Protein AF-A0A7S1T9R7-F1 (afdb_monomer)

pLDDT: mean 77.64, std 18.86, range [42.78, 98.56]

Secondary structure (DSSP, 8-state):
------------------------TTHHHHHHHHHHHHHHHH-TTSSS--HHHHTTS-SS------GGGGSTTTTTTTS-------S-SS-TT---HHHHHHHHHHHHHHHHHHHHHTTTTTS-S-HHHHHHHHHHHHHHHHHHHHHHH-SSSHHHHHHHHHHHHHHHHHHHHHHHHHHHHHHHHHHHHHHHHHHHHHHHHHHHHHHHHHHHHHHHHHHHHHHHHHHHHHHHHHHHHHHHHHHHHHHHHHHHHHHHHHHHHHHHHHHHHHSHHHHHHHHHHHHHHHHHHHHHHHHHT-

Foldseek 3Di:
DDDDDDDDDDDDDDPPPPPPPDPPPVVPVVVVVVVVVVVVVPPPPPPPPDPVVVVVVPPVPPVPPPVLVVDDCSVVVVPPPDPPDDDDDDDDPPDPPLVVVLVVQLVVQLVVLVVVLVVVQPDDPCSPVSSVVSNVVSVVVSLVSVLVVDPPCNVVSVVVSVVVVVVVVVVVVVVVVVVVVVVVVVVVVVVVVVVVVVVVVVVVVVVVVVVVVVVVVVVVVVVVVVVVVVVVVVVVVVVVVVVVVVVVVVVVVVVVVVVVVVVVVVCLCVDPNNVVVVVVVVVVVVVVVVVVVVVVVD

Organism: NCBI:txid63592

Radius of gyration: 62.66 Å; Cα contacts (8 Å, |Δi|>4): 44; chains: 1; bounding box: 136×53×175 Å

Sequence (298 aa):
MTDTELPHLQTSSEVDIGSHWSPTQDGRHDILRSSIVDSIHRSHVVRDISPKRVYAANKESHATLPALFKQPKALEHLRPLKPNTRGGDDGTNRQPRLLQRLEHLLQEKLRMADTLSLPYNASASNPQAGASNIRLDAYRQAFEAFIHSFTTYRPLLLRIKSQYDAALDDALESAQENIHMRAELTVVEQRRLKSVEEARVNTNAELSEARRDLEQRLLEAEERAAAAEDRIRDAEAEAREARAEEERALQEYEELSERIKQLRRDIVGNSTWGKALAEKEAAHAAKMAKKLADEEAG

Structure (mmCIF, N/CA/C/O backbone):
data_AF-A0A7S1T9R7-F1
#
_entry.id   AF-A0A7S1T9R7-F1
#
loop_
_atom_site.group_PDB
_atom_site.id
_atom_site.type_symbol
_atom_site.label_atom_id
_atom_site.label_alt_id
_atom_site.label_comp_id
_atom_site.label_asym_id
_atom_site.label_entity_id
_atom_site.label_seq_id
_atom_site.pdbx_PDB_ins_code
_atom_site.Cartn_x
_atom_site.Cartn_y
_atom_site.Cartn_z
_atom_site.occupancy
_atom_site.B_iso_or_equiv
_atom_site.auth_seq_id
_atom_site.auth_comp_id
_atom_site.auth_asym_id
_atom_site.auth_atom_id
_atom_site.pdbx_PDB_model_num
ATOM 1 N N . MET A 1 1 ? 12.810 22.706 -74.304 1.00 42.81 1 MET A N 1
ATOM 2 C CA . MET A 1 1 ? 11.766 22.733 -73.264 1.00 42.81 1 MET A CA 1
ATOM 3 C C . MET A 1 1 ? 12.102 21.577 -72.331 1.00 42.81 1 MET A C 1
ATOM 5 O O . MET A 1 1 ? 11.678 20.469 -72.599 1.00 42.81 1 MET A O 1
ATOM 9 N N . THR A 1 2 ? 13.241 21.641 -71.634 1.00 57.66 2 THR A N 1
ATOM 10 C CA . THR A 1 2 ? 13.418 22.226 -70.288 1.00 57.66 2 THR A CA 1
ATOM 11 C C . THR A 1 2 ? 12.370 21.695 -69.330 1.00 57.66 2 THR A C 1
ATOM 13 O O . THR A 1 2 ? 11.297 22.274 -69.278 1.00 57.66 2 THR A O 1
ATOM 16 N N . ASP A 1 3 ? 12.710 20.635 -68.603 1.00 48.41 3 ASP A N 1
ATOM 17 C CA . ASP A 1 3 ? 12.381 20.568 -67.187 1.00 48.41 3 ASP A CA 1
ATOM 18 C C . ASP A 1 3 ? 13.516 19.867 -66.447 1.00 48.41 3 ASP A C 1
ATOM 20 O O . ASP A 1 3 ? 13.993 18.790 -66.808 1.00 48.41 3 ASP A O 1
ATOM 24 N N . THR A 1 4 ? 14.012 20.621 -65.481 1.00 54.25 4 THR A N 1
ATOM 25 C CA . THR A 1 4 ? 15.206 20.422 -64.685 1.00 54.25 4 THR A CA 1
ATOM 26 C C . THR A 1 4 ? 14.684 20.245 -63.271 1.00 54.25 4 THR A C 1
ATOM 28 O O . THR A 1 4 ? 14.244 21.227 -62.682 1.00 54.25 4 THR A O 1
ATOM 31 N N . GLU A 1 5 ? 14.712 19.037 -62.717 1.00 53.97 5 GLU A N 1
ATOM 32 C CA . GLU A 1 5 ? 14.410 18.841 -61.297 1.00 53.97 5 GLU A CA 1
ATOM 33 C C . GLU A 1 5 ? 15.623 18.246 -60.582 1.00 53.97 5 GLU A C 1
ATOM 35 O O . GLU A 1 5 ? 16.049 17.114 -60.808 1.00 53.97 5 GLU A O 1
ATOM 40 N N . LEU A 1 6 ? 16.217 19.113 -59.764 1.00 53.78 6 LEU A N 1
ATOM 41 C CA . LEU A 1 6 ? 17.314 18.869 -58.840 1.00 53.78 6 LEU A CA 1
ATOM 42 C C . LEU A 1 6 ? 16.801 18.119 -57.599 1.00 53.78 6 LEU A C 1
ATOM 44 O O . LEU A 1 6 ? 15.749 18.484 -57.071 1.00 53.78 6 LEU A O 1
ATOM 48 N N . PRO A 1 7 ? 17.560 17.158 -57.048 1.00 62.19 7 PRO A N 1
ATOM 49 C CA . PRO A 1 7 ? 17.264 16.600 -55.738 1.00 62.19 7 PRO A CA 1
ATOM 50 C C . PRO A 1 7 ? 17.659 17.589 -54.634 1.00 62.19 7 PRO A C 1
ATOM 52 O O . PRO A 1 7 ? 18.813 18.002 -54.502 1.00 62.19 7 PRO A O 1
ATOM 55 N N . HIS A 1 8 ? 16.667 17.959 -53.829 1.00 58.94 8 HIS A N 1
ATOM 56 C CA . HIS A 1 8 ? 16.817 18.785 -52.642 1.00 58.94 8 HIS A CA 1
ATOM 57 C C . HIS A 1 8 ? 17.558 17.984 -51.559 1.00 58.94 8 HIS A C 1
ATOM 59 O O . HIS A 1 8 ? 16.990 17.113 -50.903 1.00 58.94 8 HIS A O 1
ATOM 65 N N . LEU A 1 9 ? 18.842 18.282 -51.367 1.00 51.53 9 LEU A N 1
ATOM 66 C CA . LEU A 1 9 ? 19.592 17.892 -50.176 1.00 51.53 9 LEU A CA 1
ATOM 67 C C . LEU A 1 9 ? 19.008 18.655 -48.978 1.00 51.53 9 LEU A C 1
ATOM 69 O O . LEU A 1 9 ? 19.159 19.871 -48.876 1.00 51.53 9 LEU A O 1
ATOM 73 N N . GLN A 1 10 ? 18.311 17.951 -48.087 1.00 49.72 10 GLN A N 1
ATOM 74 C CA . GLN A 1 10 ? 18.041 18.420 -46.728 1.00 49.72 10 GLN A CA 1
ATOM 75 C C . GLN A 1 10 ? 19.168 17.922 -45.824 1.00 49.72 10 GLN A C 1
ATOM 77 O O . GLN A 1 10 ? 19.160 16.797 -45.330 1.00 49.72 10 GLN A O 1
ATOM 82 N N . THR A 1 11 ? 20.174 18.773 -45.657 1.00 59.56 11 THR A N 1
ATOM 83 C CA . THR A 1 11 ? 21.145 18.703 -44.566 1.00 59.56 11 THR A CA 1
ATOM 84 C C . THR A 1 11 ? 20.642 19.506 -43.369 1.00 59.56 11 THR A C 1
ATOM 86 O O . THR A 1 11 ? 19.917 20.484 -43.548 1.00 59.56 11 THR A O 1
ATOM 89 N N . SER A 1 12 ? 21.160 19.139 -42.195 1.00 46.41 12 SER A N 1
ATOM 90 C CA . SER A 1 12 ? 21.120 19.856 -40.909 1.00 46.41 12 SER A CA 1
ATOM 91 C C . SER A 1 12 ? 19.927 19.478 -40.025 1.00 46.41 12 SER A C 1
ATOM 93 O O . SER A 1 12 ? 18.796 19.863 -40.279 1.00 46.41 12 SER A O 1
ATOM 95 N N . SER A 1 13 ? 20.094 18.549 -39.081 1.00 55.47 13 SER A N 1
ATOM 96 C CA . SER A 1 13 ? 20.807 18.703 -37.798 1.00 55.47 13 SER A CA 1
ATOM 97 C C . SER A 1 13 ? 20.085 19.655 -36.843 1.00 55.47 13 SER A C 1
ATOM 99 O O . SER A 1 13 ? 20.485 20.801 -36.660 1.00 55.47 13 SER A O 1
ATOM 101 N N . GLU A 1 14 ? 19.059 19.139 -36.180 1.00 49.62 14 GLU A N 1
ATOM 102 C CA . GLU A 1 14 ? 18.559 19.714 -34.937 1.00 49.62 14 GLU A CA 1
ATOM 103 C C . GLU A 1 14 ? 18.392 18.555 -33.954 1.00 49.62 14 GLU A C 1
ATOM 105 O O . GLU A 1 14 ? 17.354 17.907 -33.853 1.00 49.62 14 GLU A O 1
ATOM 110 N N . VAL A 1 15 ? 19.511 18.204 -33.315 1.00 53.16 15 VAL A N 1
ATOM 111 C CA . VAL A 1 15 ? 19.514 17.349 -32.129 1.00 53.16 15 VAL A CA 1
ATOM 112 C C . VAL A 1 15 ? 19.033 18.239 -30.995 1.00 53.16 15 VAL A C 1
ATOM 114 O O . VAL A 1 15 ? 19.822 18.885 -30.307 1.00 53.16 15 VAL A O 1
ATOM 117 N N . ASP A 1 16 ? 17.716 18.319 -30.860 1.00 46.12 16 ASP A N 1
ATOM 118 C CA . ASP A 1 16 ? 17.069 18.924 -29.711 1.00 46.12 16 ASP A CA 1
ATOM 119 C C . ASP A 1 16 ? 17.310 17.993 -28.514 1.00 46.12 16 ASP A C 1
ATOM 121 O O . ASP A 1 16 ? 16.625 16.986 -28.313 1.00 46.12 16 ASP A O 1
ATOM 125 N N . ILE A 1 17 ? 18.368 18.276 -27.745 1.00 48.19 17 ILE A N 1
ATOM 126 C CA . ILE A 1 17 ? 18.594 17.676 -26.427 1.00 48.19 17 ILE A CA 1
ATOM 127 C C . ILE A 1 17 ? 17.580 18.323 -25.484 1.00 48.19 17 ILE A C 1
ATOM 129 O O . ILE A 1 17 ? 17.907 19.141 -24.621 1.00 48.19 17 ILE A O 1
ATOM 133 N N . GLY A 1 18 ? 16.319 17.938 -25.670 1.00 42.78 18 GLY A N 1
ATOM 134 C CA . GLY A 1 18 ? 15.250 18.135 -24.717 1.00 42.78 18 GLY A CA 1
ATOM 135 C C . GLY A 1 18 ? 15.634 17.408 -23.440 1.00 42.78 18 GLY A C 1
ATOM 136 O O . GLY A 1 18 ? 15.356 16.223 -23.262 1.00 42.78 18 GLY A O 1
ATOM 137 N N . SER A 1 19 ? 16.315 18.133 -22.555 1.00 49.91 19 SER A N 1
ATOM 138 C CA . SER A 1 19 ? 16.547 17.766 -21.166 1.00 49.91 19 SER A CA 1
ATOM 139 C C . SER A 1 19 ? 15.193 17.682 -20.477 1.00 49.91 19 SER A C 1
ATOM 141 O O . SER A 1 19 ? 14.734 18.622 -19.828 1.00 49.91 19 SER A O 1
ATOM 143 N N . HIS A 1 20 ? 14.532 16.543 -20.661 1.00 45.94 20 HIS A N 1
ATOM 144 C CA . HIS A 1 20 ? 13.323 16.182 -19.959 1.00 45.94 20 HIS A CA 1
ATOM 145 C C . HIS A 1 20 ? 13.732 15.923 -18.509 1.00 45.94 20 HIS A C 1
ATOM 147 O O . HIS A 1 20 ? 14.081 14.812 -18.112 1.00 45.94 20 HIS A O 1
ATOM 153 N N . TRP A 1 21 ? 13.739 16.995 -17.716 1.00 47.94 21 TRP A N 1
ATOM 154 C CA . TRP A 1 21 ? 13.699 16.914 -16.267 1.00 47.94 21 TRP A CA 1
ATOM 155 C C . TRP A 1 21 ? 12.496 16.046 -15.905 1.00 47.94 21 TRP A C 1
ATOM 157 O O . TRP A 1 21 ? 11.349 16.485 -15.971 1.00 47.94 21 TRP A O 1
ATOM 167 N N . SER A 1 22 ? 12.761 14.783 -15.589 1.00 48.53 22 SER A N 1
ATOM 168 C CA . SER A 1 22 ? 11.806 13.923 -14.913 1.00 48.53 22 SER A CA 1
ATOM 169 C C . SER A 1 22 ? 11.788 14.378 -13.457 1.00 48.53 22 SER A C 1
ATOM 171 O O . SER A 1 22 ? 12.823 14.277 -12.793 1.00 48.53 22 SER A O 1
ATOM 173 N N . PRO A 1 23 ? 10.670 14.913 -12.936 1.00 52.47 23 PRO A N 1
ATOM 174 C CA . PRO A 1 23 ? 10.553 15.156 -11.513 1.00 52.47 23 PRO A CA 1
ATOM 175 C C . PRO A 1 23 ? 10.600 13.787 -10.843 1.00 52.47 23 PRO A C 1
ATOM 177 O O . PRO A 1 23 ? 9.715 12.954 -11.048 1.00 52.47 23 PRO A O 1
ATOM 180 N N . THR A 1 24 ? 11.661 13.543 -10.084 1.00 52.69 24 THR A N 1
ATOM 181 C CA . THR A 1 24 ? 11.794 12.396 -9.195 1.00 52.69 24 THR A CA 1
ATOM 182 C C . THR A 1 24 ? 10.510 12.249 -8.374 1.00 52.69 24 THR A C 1
ATOM 184 O O . THR A 1 24 ? 10.131 13.121 -7.591 1.00 52.69 24 THR A O 1
ATOM 187 N N . GLN A 1 25 ? 9.807 11.131 -8.579 1.00 52.19 25 GLN A N 1
ATOM 188 C CA . GLN A 1 25 ? 8.593 10.758 -7.845 1.00 52.19 25 GLN A CA 1
ATOM 189 C C . GLN A 1 25 ? 8.846 10.475 -6.352 1.00 52.19 25 GLN A C 1
ATOM 191 O O . GLN A 1 25 ? 7.892 10.232 -5.614 1.00 52.19 25 GLN A O 1
ATOM 196 N N . ASP A 1 26 ? 10.086 10.595 -5.874 1.00 50.41 26 ASP A N 1
ATOM 197 C CA . ASP A 1 26 ? 10.444 10.422 -4.463 1.00 50.41 26 ASP A CA 1
ATOM 198 C C . ASP A 1 26 ? 9.886 11.522 -3.543 1.00 50.41 26 ASP A C 1
ATOM 200 O O . ASP A 1 26 ? 9.743 11.314 -2.342 1.00 50.41 26 ASP A O 1
ATOM 204 N N . GLY A 1 27 ? 9.459 12.671 -4.082 1.00 48.88 27 GLY A N 1
ATOM 205 C CA . GLY A 1 27 ? 8.900 13.763 -3.272 1.00 48.88 27 GLY A CA 1
ATOM 206 C C . GLY A 1 27 ? 7.459 13.557 -2.778 1.00 48.88 27 GLY A C 1
ATOM 207 O O . GLY A 1 27 ? 6.994 14.306 -1.920 1.00 48.88 27 GLY A O 1
ATOM 208 N N . ARG A 1 28 ? 6.706 12.574 -3.297 1.00 49.62 28 ARG A N 1
ATOM 209 C CA . ARG A 1 28 ? 5.274 12.421 -2.951 1.00 49.62 28 ARG A CA 1
ATOM 210 C C . ARG A 1 28 ? 5.024 11.690 -1.631 1.00 49.62 28 ARG A C 1
ATOM 212 O O . ARG A 1 28 ? 3.983 11.912 -1.012 1.00 49.62 28 ARG A O 1
ATOM 219 N N . HIS A 1 29 ? 5.963 10.871 -1.161 1.00 53.66 29 HIS A N 1
ATOM 220 C CA . HIS A 1 29 ? 5.810 10.154 0.110 1.00 53.66 29 HIS A CA 1
ATOM 221 C C . HIS A 1 29 ? 6.168 11.008 1.336 1.00 53.66 29 HIS A C 1
ATOM 223 O O . HIS A 1 29 ? 5.578 10.815 2.403 1.00 53.66 29 HIS A O 1
ATOM 229 N N . ASP A 1 30 ? 7.040 12.006 1.174 1.00 54.50 30 ASP A N 1
ATOM 230 C CA . ASP A 1 30 ? 7.436 12.902 2.267 1.00 54.50 30 ASP A CA 1
ATOM 231 C C . ASP A 1 30 ? 6.378 13.968 2.580 1.00 54.50 30 ASP A C 1
ATOM 233 O O . ASP A 1 30 ? 6.173 14.313 3.746 1.00 54.50 30 ASP A O 1
ATOM 237 N N . ILE A 1 31 ? 5.618 14.419 1.576 1.00 56.22 31 ILE A N 1
ATOM 238 C CA . ILE A 1 31 ? 4.526 15.392 1.765 1.00 56.22 31 ILE A CA 1
ATOM 239 C C . ILE A 1 31 ? 3.368 14.782 2.577 1.00 56.22 31 ILE A C 1
ATOM 241 O O . ILE A 1 31 ? 2.734 15.464 3.382 1.00 56.22 31 ILE A O 1
ATOM 245 N N . LEU A 1 32 ? 3.109 13.478 2.429 1.00 55.25 32 LEU A N 1
ATOM 246 C CA . LEU A 1 32 ? 2.058 12.796 3.193 1.00 55.25 32 LEU A CA 1
ATOM 247 C C . LEU A 1 32 ? 2.485 12.504 4.639 1.00 55.25 32 LEU A C 1
ATOM 249 O O . LEU A 1 32 ? 1.654 12.563 5.548 1.00 55.25 32 LEU A O 1
ATOM 253 N N . ARG A 1 33 ? 3.776 12.239 4.885 1.00 55.31 33 ARG A N 1
ATOM 254 C CA . ARG A 1 33 ? 4.295 12.030 6.248 1.00 55.31 33 ARG A CA 1
ATOM 255 C C . ARG A 1 33 ? 4.360 13.329 7.050 1.00 55.31 33 ARG A C 1
ATOM 257 O O . ARG A 1 33 ? 3.982 13.314 8.221 1.00 55.31 33 ARG A O 1
ATOM 264 N N . SER A 1 34 ? 4.758 14.445 6.438 1.00 57.78 34 SER A N 1
ATOM 265 C CA . SER A 1 34 ? 4.750 15.754 7.109 1.00 57.78 34 SER A CA 1
ATOM 266 C C . SER A 1 34 ? 3.326 16.245 7.391 1.00 57.78 34 SER A C 1
ATOM 268 O O . SER A 1 34 ? 3.053 16.708 8.493 1.00 57.78 34 SER A O 1
ATOM 270 N N . SER A 1 35 ? 2.384 16.028 6.466 1.00 58.25 35 SER A N 1
ATOM 271 C CA . SER A 1 35 ? 0.973 16.405 6.635 1.00 58.25 35 SER A CA 1
ATOM 272 C C . SER A 1 35 ? 0.285 15.698 7.812 1.00 58.25 35 SER A C 1
ATOM 274 O O . SER A 1 35 ? -0.448 16.339 8.568 1.00 58.25 35 SER A O 1
ATOM 276 N N . ILE A 1 36 ? 0.540 14.401 8.021 1.00 59.22 36 ILE A N 1
ATOM 277 C CA . ILE A 1 36 ? -0.061 13.647 9.135 1.00 59.22 36 ILE A CA 1
ATOM 278 C C . ILE A 1 36 ? 0.558 14.066 10.473 1.00 59.22 36 ILE A C 1
ATOM 280 O O . ILE A 1 36 ? -0.167 14.273 11.448 1.00 59.22 36 ILE A O 1
ATOM 284 N N . VAL A 1 37 ? 1.882 14.240 10.528 1.00 60.12 37 VAL A N 1
ATOM 285 C CA . VAL A 1 37 ? 2.567 14.674 11.754 1.00 60.12 37 VAL A CA 1
ATOM 286 C C . VAL A 1 37 ? 2.152 16.101 12.127 1.00 60.12 37 VAL A C 1
ATOM 288 O O . VAL A 1 37 ? 1.836 16.347 13.292 1.00 60.12 37 VAL A O 1
ATOM 291 N N . ASP A 1 38 ? 2.026 17.012 11.161 1.00 57.25 38 ASP A N 1
ATOM 292 C CA . ASP A 1 38 ? 1.547 18.377 11.405 1.00 57.25 38 ASP A CA 1
ATOM 293 C C . ASP A 1 38 ? 0.059 18.428 11.778 1.00 57.25 38 ASP A C 1
ATOM 295 O O . ASP A 1 38 ? -0.339 19.236 12.622 1.00 57.25 38 ASP A O 1
ATOM 299 N N . SER A 1 39 ? -0.771 17.536 11.227 1.00 54.06 39 SER A N 1
ATOM 300 C CA . SER A 1 39 ? -2.184 17.418 11.607 1.00 54.06 39 SER A CA 1
ATOM 301 C C . SER A 1 39 ? -2.355 16.931 13.050 1.00 54.06 39 SER A C 1
ATOM 303 O O . SER A 1 39 ? -3.252 17.396 13.755 1.00 54.06 39 SER A O 1
ATOM 305 N N . ILE A 1 40 ? -1.480 16.040 13.526 1.00 56.75 40 ILE A N 1
ATOM 306 C CA . ILE A 1 40 ? -1.487 15.575 14.921 1.00 56.75 40 ILE A CA 1
ATOM 307 C C . ILE A 1 40 ? -1.038 16.706 15.861 1.00 56.75 40 ILE A C 1
ATOM 309 O O . ILE A 1 40 ? -1.666 16.919 16.900 1.00 56.75 40 ILE A O 1
ATOM 313 N N . HIS A 1 41 ? -0.031 17.498 15.471 1.00 56.12 41 HIS A N 1
ATOM 314 C CA . HIS A 1 41 ? 0.462 18.630 16.269 1.00 56.12 41 HIS A CA 1
ATOM 315 C C . HIS A 1 41 ? -0.485 19.842 16.293 1.00 56.12 41 HIS A C 1
ATOM 317 O O . HIS A 1 41 ? -0.468 20.598 17.267 1.00 56.12 41 HIS A O 1
ATOM 323 N N . ARG A 1 42 ? -1.325 20.031 15.263 1.00 55.31 42 ARG A N 1
ATOM 324 C CA . ARG A 1 42 ? -2.366 21.080 15.218 1.00 55.31 42 ARG A CA 1
ATOM 325 C C . ARG A 1 42 ? -3.689 20.672 15.864 1.00 55.31 42 ARG A C 1
ATOM 327 O O . ARG A 1 42 ? -4.530 21.540 16.096 1.00 55.31 42 ARG A O 1
ATOM 334 N N . SER A 1 43 ? -3.883 19.393 16.190 1.00 50.09 43 SER A N 1
ATOM 335 C CA . SER A 1 43 ? -5.050 18.967 16.961 1.00 50.09 43 SER A CA 1
ATOM 336 C C . SER A 1 43 ? -4.917 19.457 18.412 1.00 50.09 43 SER A C 1
ATOM 338 O O . SER A 1 43 ? -4.252 18.872 19.264 1.00 50.09 43 SER A O 1
ATOM 340 N N . HIS A 1 44 ? -5.565 20.584 18.702 1.00 53.38 44 HIS A N 1
ATOM 341 C CA . HIS A 1 44 ? -5.627 21.225 20.022 1.00 53.38 44 HIS A CA 1
ATOM 342 C C . HIS A 1 44 ? -6.295 20.353 21.109 1.00 53.38 44 HIS A C 1
ATOM 344 O O . HIS A 1 44 ? -6.398 20.765 22.258 1.00 53.38 44 HIS A O 1
ATOM 350 N N . VAL A 1 45 ? -6.746 19.146 20.756 1.00 55.56 45 VAL A N 1
ATOM 351 C CA . VAL A 1 45 ? -7.564 18.258 21.592 1.00 55.56 45 VAL A CA 1
ATOM 352 C C . VAL A 1 45 ? -6.718 17.437 22.575 1.00 55.56 45 VAL A C 1
ATOM 354 O O . VAL A 1 45 ? -7.199 17.082 23.645 1.00 55.56 45 VAL A O 1
ATOM 357 N N . VAL A 1 46 ? -5.441 17.168 22.274 1.00 51.19 46 VAL A N 1
ATOM 358 C CA . VAL A 1 46 ? -4.612 16.266 23.108 1.00 51.19 46 VAL A CA 1
ATOM 359 C C . VAL A 1 46 ? -3.729 17.014 24.120 1.00 51.19 46 VAL A C 1
ATOM 361 O O . VAL A 1 46 ? -3.235 16.417 25.075 1.00 51.19 46 VAL A O 1
ATOM 364 N N . ARG A 1 47 ? -3.545 18.335 23.983 1.00 51.59 47 ARG A N 1
ATOM 365 C CA . ARG A 1 47 ? -2.657 19.103 24.882 1.00 51.59 47 ARG A CA 1
ATOM 366 C C . ARG A 1 47 ? -3.274 19.510 26.224 1.00 51.59 47 ARG A C 1
ATOM 368 O O . ARG A 1 47 ? -2.517 19.871 27.123 1.00 51.59 47 ARG A O 1
ATOM 375 N N . ASP A 1 48 ? -4.589 19.388 26.405 1.00 52.56 48 ASP A N 1
ATOM 376 C CA . ASP A 1 48 ? -5.273 19.964 27.575 1.00 52.56 48 ASP A CA 1
ATOM 377 C C . ASP A 1 48 ? -5.738 18.961 28.648 1.00 52.56 48 ASP A C 1
ATOM 379 O O . ASP A 1 48 ? -6.284 19.371 29.669 1.00 52.56 48 ASP A O 1
ATOM 383 N N . ILE A 1 49 ? -5.431 17.664 28.525 1.00 53.72 49 ILE A N 1
ATOM 384 C CA . ILE A 1 49 ? -5.831 16.642 29.522 1.00 53.72 49 ILE A CA 1
ATOM 385 C C . ILE A 1 49 ? -4.673 16.300 30.479 1.00 53.72 49 ILE A C 1
ATOM 387 O O . ILE A 1 49 ? -4.530 15.181 30.963 1.00 53.72 49 ILE A O 1
ATOM 391 N N . SER A 1 50 ? -3.802 17.267 30.782 1.00 51.50 50 SER A N 1
ATOM 392 C CA . SER A 1 50 ? -2.842 17.103 31.878 1.00 51.50 50 SER A CA 1
ATOM 393 C C . SER A 1 50 ? -3.581 17.232 33.216 1.00 51.50 50 SER A C 1
ATOM 395 O O . SER A 1 50 ? -4.077 18.325 33.520 1.00 51.50 50 SER A O 1
ATOM 397 N N . PRO A 1 51 ? -3.603 16.189 34.074 1.00 54.41 51 PRO A N 1
ATOM 398 C CA . PRO A 1 51 ? -4.296 16.235 35.366 1.00 54.41 51 PRO A CA 1
ATOM 399 C C . PRO A 1 51 ? -3.820 17.391 36.255 1.00 54.41 51 PRO A C 1
ATOM 401 O O . PRO A 1 51 ? -4.559 17.878 37.102 1.00 54.41 51 PRO A O 1
ATOM 404 N N . LYS A 1 52 ? -2.593 17.887 36.040 1.00 54.84 52 LYS A N 1
ATOM 405 C CA . LYS A 1 52 ? -2.001 18.971 36.833 1.00 54.84 52 LYS A CA 1
ATOM 406 C C . LYS A 1 52 ? -2.639 20.344 36.591 1.00 54.84 52 LYS A C 1
ATOM 408 O O . LYS A 1 52 ? -2.552 21.189 37.477 1.00 54.84 52 LYS A O 1
ATOM 413 N N . ARG A 1 53 ? -3.278 20.596 35.439 1.00 55.16 53 ARG A N 1
ATOM 414 C CA . ARG A 1 53 ? -3.898 21.907 35.145 1.00 55.16 53 ARG A CA 1
ATOM 415 C C . ARG A 1 53 ? -5.307 22.050 35.724 1.00 55.16 53 ARG A C 1
ATOM 417 O O . ARG A 1 53 ? -5.655 23.143 36.163 1.00 55.16 53 ARG A O 1
ATOM 424 N N . VAL A 1 54 ? -6.059 20.951 35.830 1.00 54.81 54 VAL A N 1
ATOM 425 C CA . VAL A 1 54 ? -7.408 20.935 36.430 1.00 54.81 54 VAL A CA 1
ATOM 426 C C . VAL A 1 54 ? -7.376 21.352 37.908 1.00 54.81 54 VAL A C 1
ATOM 428 O O . VAL A 1 54 ? -8.269 22.055 38.369 1.00 54.81 54 VAL A O 1
ATOM 431 N N . TYR A 1 55 ? -6.304 21.030 38.640 1.00 52.22 55 TYR A N 1
ATOM 432 C CA . TYR A 1 55 ? -6.151 21.451 40.041 1.00 52.22 55 TYR A CA 1
ATOM 433 C C . TYR A 1 55 ? -5.525 22.844 40.225 1.00 52.22 55 TYR A C 1
ATOM 435 O O . TYR A 1 55 ? -5.589 23.396 41.320 1.00 52.22 55 TYR A O 1
ATOM 443 N N . ALA A 1 56 ? -4.925 23.435 39.185 1.00 54.72 56 ALA A N 1
ATOM 444 C CA . ALA A 1 56 ? -4.239 24.727 39.293 1.00 54.72 56 ALA A CA 1
ATOM 445 C C . ALA A 1 56 ? -5.151 25.933 39.002 1.00 54.72 56 ALA A C 1
ATOM 447 O O . ALA A 1 56 ? -4.882 27.024 39.505 1.00 54.72 56 ALA A O 1
ATOM 448 N N . ALA A 1 57 ? -6.225 25.745 38.226 1.00 51.28 57 ALA A N 1
ATOM 449 C CA . ALA A 1 57 ? -7.166 26.813 37.870 1.00 51.28 57 ALA A CA 1
ATOM 450 C C . ALA A 1 57 ? -8.198 27.137 38.973 1.00 51.28 57 ALA A C 1
ATOM 452 O O . ALA A 1 57 ? -8.885 28.145 38.881 1.00 51.28 57 ALA A O 1
ATOM 453 N N . ASN A 1 58 ? -8.268 26.341 40.046 1.00 48.34 58 ASN A N 1
ATOM 454 C CA . ASN A 1 58 ? -9.217 26.516 41.154 1.00 48.34 58 ASN A CA 1
ATOM 455 C C . ASN A 1 58 ? -8.554 27.094 42.421 1.00 48.34 58 ASN A C 1
ATOM 457 O O . ASN A 1 58 ? -8.760 26.614 43.534 1.00 48.34 58 ASN A O 1
ATOM 461 N N . LYS A 1 59 ? -7.734 28.143 42.273 1.00 52.34 59 LYS A N 1
ATOM 462 C CA . LYS A 1 59 ? -7.186 28.880 43.433 1.00 52.34 59 LYS A CA 1
ATOM 463 C C . LYS A 1 59 ? -8.213 29.783 44.131 1.00 52.34 59 LYS A C 1
ATOM 465 O O . LYS A 1 59 ? -7.950 30.236 45.240 1.00 52.34 59 LYS A O 1
ATOM 470 N N . GLU A 1 60 ? -9.378 30.010 43.526 1.00 51.75 60 GLU A N 1
ATOM 471 C CA . GLU A 1 60 ? -10.444 30.845 44.102 1.00 51.75 60 GLU A CA 1
ATOM 472 C C . GLU A 1 60 ? -11.484 30.043 44.897 1.00 51.75 60 GLU A C 1
ATOM 474 O O . GLU A 1 60 ? -12.193 30.598 45.732 1.00 51.75 60 GLU A O 1
ATOM 479 N N . SER A 1 61 ? -11.519 28.716 44.753 1.00 53.59 61 SER A N 1
ATOM 480 C CA . SER A 1 61 ? -12.336 27.844 45.594 1.00 53.59 61 SER A CA 1
ATOM 481 C C . SER A 1 61 ? -11.568 27.417 46.847 1.00 53.59 61 SER A C 1
ATOM 483 O O . SER A 1 61 ? -11.435 26.227 47.138 1.00 53.59 61 SER A O 1
ATOM 485 N N . HIS A 1 62 ? -11.080 28.379 47.635 1.00 52.44 62 HIS A N 1
ATOM 486 C CA . HIS A 1 62 ? -10.972 28.130 49.070 1.00 52.44 62 HIS A CA 1
ATOM 487 C C . HIS A 1 62 ? -12.408 27.971 49.563 1.00 52.44 62 HIS A C 1
ATOM 489 O O . HIS A 1 62 ? -13.071 28.948 49.909 1.00 52.44 62 HIS A O 1
ATOM 495 N N . ALA A 1 63 ? -12.909 26.734 49.524 1.00 55.75 63 ALA A N 1
ATOM 496 C CA . ALA A 1 63 ? -14.150 26.348 50.163 1.00 55.75 63 ALA A CA 1
ATOM 497 C C . ALA A 1 63 ? -14.011 26.733 51.635 1.00 55.75 63 ALA A C 1
ATOM 499 O O . ALA A 1 63 ? -13.386 26.035 52.436 1.00 55.75 63 ALA A O 1
ATOM 500 N N . THR A 1 64 ? -14.505 27.921 51.975 1.00 60.81 64 THR A N 1
ATOM 501 C CA . THR A 1 64 ? -14.590 28.363 53.351 1.00 60.81 64 THR A CA 1
ATOM 502 C C . THR A 1 64 ? -15.508 27.360 54.017 1.00 60.81 64 THR A C 1
ATOM 504 O O . THR A 1 64 ? -16.692 27.284 53.700 1.00 60.81 64 THR A O 1
ATOM 507 N N . LEU A 1 65 ? -14.926 26.516 54.876 1.00 59.06 65 LEU A N 1
ATOM 508 C CA . LEU A 1 65 ? -15.690 25.521 55.612 1.00 59.06 65 LEU A CA 1
ATOM 509 C C . LEU A 1 65 ? -16.912 26.230 56.221 1.00 59.06 65 LEU A C 1
ATOM 511 O O . LEU A 1 65 ? -16.728 27.312 56.805 1.00 59.06 65 LEU A O 1
ATOM 515 N N . PRO A 1 66 ? -18.131 25.679 56.049 1.00 67.06 66 PRO A N 1
ATOM 516 C CA . PRO A 1 66 ? -19.354 26.270 56.578 1.00 67.06 66 PRO A CA 1
ATOM 517 C C . PRO A 1 66 ? -19.139 26.705 58.026 1.00 67.06 66 PRO A C 1
ATOM 519 O O . PRO A 1 66 ? -18.443 26.011 58.767 1.00 67.06 66 PRO A O 1
ATOM 522 N N . ALA A 1 67 ? -19.715 27.838 58.439 1.00 64.62 67 ALA A N 1
ATOM 523 C CA . ALA A 1 67 ? -19.470 28.444 59.757 1.00 64.62 67 ALA A CA 1
ATOM 524 C C . ALA A 1 67 ? -19.624 27.461 60.939 1.00 64.62 67 ALA A C 1
ATOM 526 O O . ALA A 1 67 ? -18.965 27.624 61.965 1.00 64.62 67 ALA A O 1
ATOM 527 N N . LEU A 1 68 ? -20.408 26.394 60.749 1.00 58.91 68 LEU A N 1
ATOM 528 C CA . LEU A 1 68 ? -20.514 25.239 61.637 1.00 58.91 68 LEU A CA 1
ATOM 529 C C . LEU A 1 68 ? -19.167 24.592 61.997 1.00 58.91 68 LEU A C 1
ATOM 531 O O . LEU A 1 68 ? -18.997 24.217 63.140 1.00 58.91 68 LEU A O 1
ATOM 535 N N . PHE A 1 69 ? -18.178 24.503 61.107 1.00 60.75 69 PHE A N 1
ATOM 536 C CA . PHE A 1 69 ? -16.877 23.877 61.406 1.00 60.75 69 PHE A CA 1
ATOM 537 C C . PHE A 1 69 ? -15.848 24.832 62.023 1.00 60.75 69 PHE A C 1
ATOM 539 O O . PHE A 1 69 ? -14.777 24.395 62.438 1.00 60.75 69 PHE A O 1
ATOM 546 N N . LYS A 1 70 ? -16.155 26.133 62.087 1.00 71.19 70 LYS A N 1
ATOM 547 C CA . LYS A 1 70 ? -15.266 27.147 62.676 1.00 71.19 70 LYS A CA 1
ATOM 548 C C . LYS A 1 70 ? -15.515 27.354 64.172 1.00 71.19 70 LYS A C 1
ATOM 550 O O . LYS A 1 70 ? -14.718 28.020 64.826 1.00 71.19 70 LYS A O 1
ATOM 555 N N . GLN A 1 71 ? -16.603 26.807 64.720 1.00 79.06 71 GLN A N 1
ATOM 556 C CA . GLN A 1 71 ? -16.905 26.933 66.143 1.00 79.06 71 GLN A CA 1
ATOM 557 C C . GLN A 1 71 ? -16.103 25.912 66.970 1.00 79.06 71 GLN A C 1
ATOM 559 O O . GLN A 1 71 ? -16.163 24.709 66.687 1.00 79.06 71 GLN A O 1
ATOM 564 N N . PRO A 1 72 ? -15.383 26.347 68.022 1.00 65.19 72 PRO A N 1
ATOM 565 C CA . PRO A 1 72 ? -14.775 25.420 68.964 1.00 65.19 72 PRO A CA 1
ATOM 566 C C . PRO A 1 72 ? -15.905 24.619 69.623 1.00 65.19 72 PRO A C 1
ATOM 568 O O . PRO A 1 72 ? -16.814 25.212 70.195 1.00 65.19 72 PRO A O 1
ATOM 571 N N . LYS A 1 73 ? -15.841 23.281 69.527 1.00 67.44 73 LYS A N 1
ATOM 572 C CA . LYS A 1 73 ? -16.848 22.286 69.977 1.00 67.44 73 LYS A CA 1
ATOM 573 C C . LYS A 1 73 ? -17.977 21.922 69.004 1.00 67.44 73 LYS A C 1
ATOM 575 O O . LYS A 1 73 ? -18.801 21.080 69.345 1.00 67.44 73 LYS A O 1
ATOM 580 N N . ALA A 1 74 ? -17.993 22.415 67.766 1.00 69.44 74 ALA A N 1
ATOM 581 C CA . ALA A 1 74 ? -19.025 22.010 66.797 1.00 69.44 74 ALA A CA 1
ATOM 582 C C . ALA A 1 74 ? -19.092 20.494 66.539 1.00 69.44 74 ALA A C 1
ATOM 584 O O . ALA A 1 74 ? -20.161 19.923 66.330 1.00 69.44 74 ALA A O 1
ATOM 585 N N . LEU A 1 75 ? -17.939 19.828 66.608 1.00 65.00 75 LEU A N 1
ATOM 586 C CA . LEU A 1 75 ? -17.840 18.379 66.454 1.00 65.00 75 LEU A CA 1
ATOM 587 C C . LEU A 1 75 ? -18.325 17.606 67.690 1.00 65.00 75 LEU A C 1
ATOM 589 O O . LEU A 1 75 ? -18.539 16.404 67.587 1.00 65.00 75 LEU A O 1
ATOM 593 N N . GLU A 1 76 ? -18.515 18.249 68.848 1.00 68.94 76 GLU A N 1
ATOM 594 C CA . GLU A 1 76 ? -19.058 17.588 70.044 1.00 68.94 76 GLU A CA 1
ATOM 595 C C . GLU A 1 76 ? -20.562 17.336 69.915 1.00 68.94 76 GLU A C 1
ATOM 597 O O . GLU A 1 76 ? -21.042 16.306 70.378 1.00 68.94 76 GLU A O 1
ATOM 602 N N . HIS A 1 77 ? -21.287 18.206 69.208 1.00 63.41 77 HIS A N 1
ATOM 603 C CA . HIS A 1 77 ? -22.722 18.042 68.947 1.00 63.41 77 HIS A CA 1
ATOM 604 C C . HIS A 1 77 ? -23.036 17.007 67.860 1.00 63.41 77 HIS A C 1
ATOM 606 O O . HIS A 1 77 ? -24.159 16.517 67.783 1.00 63.41 77 HIS A O 1
ATOM 612 N N . LEU A 1 78 ? -22.044 16.656 67.037 1.00 58.97 78 LEU A N 1
ATOM 613 C CA . LEU A 1 78 ? -22.151 15.603 66.025 1.00 58.97 78 LEU A CA 1
ATOM 614 C C . LEU A 1 78 ? -21.656 14.242 66.530 1.00 58.97 78 LEU A C 1
ATOM 616 O O . LEU A 1 78 ? -21.776 13.246 65.815 1.00 58.97 78 LEU A O 1
ATOM 620 N N . ARG A 1 79 ? -21.108 14.164 67.751 1.00 61.56 79 ARG A N 1
ATOM 621 C CA . ARG A 1 79 ? -20.810 12.870 68.369 1.00 61.56 79 ARG A CA 1
ATOM 622 C C . ARG A 1 79 ? -22.136 12.216 68.755 1.00 61.56 79 ARG A C 1
ATOM 624 O O . ARG A 1 79 ? -22.899 12.830 69.501 1.00 61.56 79 ARG A O 1
ATOM 631 N N . PRO A 1 80 ? -22.414 10.982 68.295 1.00 56.19 80 PRO A N 1
ATOM 632 C CA . PRO A 1 80 ? -23.567 10.230 68.762 1.00 56.19 80 PRO A CA 1
ATOM 633 C C . PRO A 1 80 ? -23.532 10.214 70.289 1.00 56.19 80 PRO A C 1
ATOM 635 O O . PRO A 1 80 ? -22.514 9.821 70.868 1.00 56.19 80 PRO A O 1
ATOM 638 N N . LEU A 1 81 ? -24.602 10.693 70.932 1.00 55.16 81 LEU A N 1
ATOM 639 C CA . LEU A 1 81 ? -24.762 10.582 72.377 1.00 55.16 81 LEU A CA 1
ATOM 640 C C . LEU A 1 81 ? -24.527 9.117 72.736 1.00 55.16 81 LEU A C 1
ATOM 642 O O . LEU A 1 81 ? -25.317 8.250 72.361 1.00 55.16 81 LEU A O 1
ATOM 646 N N . LYS A 1 82 ? -23.405 8.836 73.410 1.00 55.44 82 LYS A N 1
ATOM 647 C CA . LYS A 1 82 ? -23.150 7.505 73.951 1.00 55.44 82 LYS A CA 1
ATOM 648 C C . LYS A 1 82 ? -24.356 7.184 74.834 1.00 55.44 82 LYS A C 1
ATOM 650 O O . LYS A 1 82 ? -24.634 7.982 75.736 1.00 55.44 82 LYS A O 1
ATOM 655 N N . PRO A 1 83 ? -25.102 6.096 74.569 1.00 51.28 83 PRO A N 1
ATOM 656 C CA . PRO A 1 83 ? -26.200 5.718 75.43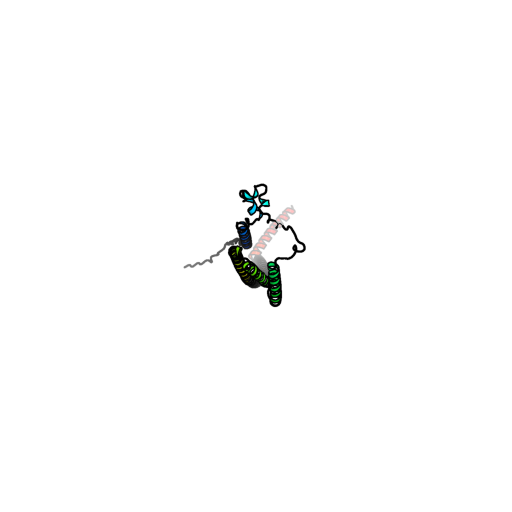5 1.00 51.28 83 PRO A CA 1
ATOM 657 C C . PRO A 1 83 ? -25.618 5.582 76.838 1.00 51.28 83 PRO A C 1
ATOM 659 O O . PRO A 1 83 ? -24.615 4.901 77.045 1.00 51.28 83 PRO A O 1
ATOM 662 N N . ASN A 1 84 ? -26.191 6.333 77.770 1.00 46.94 84 ASN A N 1
ATOM 663 C CA . ASN A 1 84 ? -25.757 6.385 79.152 1.00 46.94 84 ASN A CA 1
ATOM 664 C C . ASN A 1 84 ? -26.095 5.031 79.798 1.00 46.94 84 ASN A C 1
ATOM 666 O O . ASN A 1 84 ? -27.161 4.860 80.382 1.00 46.94 84 ASN A O 1
ATOM 670 N N . THR A 1 85 ? -25.238 4.026 79.609 1.00 50.19 85 THR A N 1
ATOM 671 C CA . THR A 1 85 ? -25.406 2.690 80.182 1.00 50.19 85 THR A CA 1
ATOM 672 C C . THR A 1 85 ? -24.967 2.727 81.633 1.00 50.19 85 THR A C 1
ATOM 674 O O . THR A 1 85 ? -23.816 2.447 81.970 1.00 50.19 85 THR A O 1
ATOM 677 N N . ARG A 1 86 ? -25.899 3.094 82.5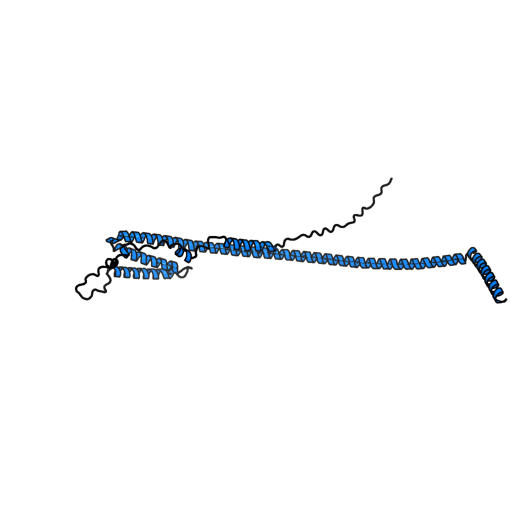09 1.00 48.03 86 ARG A N 1
ATOM 678 C CA . ARG A 1 86 ? -25.763 2.865 83.941 1.00 48.03 86 ARG A CA 1
ATOM 679 C C . ARG A 1 86 ? -26.474 1.552 84.277 1.00 48.03 86 ARG A C 1
ATOM 681 O O . ARG A 1 86 ? -27.669 1.551 84.540 1.00 48.03 86 ARG A O 1
ATOM 688 N N . GLY A 1 87 ? -25.704 0.463 84.254 1.00 46.94 87 GLY A N 1
ATOM 689 C CA . GLY A 1 87 ? -26.052 -0.823 84.869 1.00 46.94 87 GLY A CA 1
ATOM 690 C C . GLY A 1 87 ? -26.235 -1.997 83.902 1.00 46.94 87 GLY A C 1
ATOM 691 O O . GLY A 1 87 ? -27.124 -1.963 83.058 1.00 46.94 87 GLY A O 1
ATOM 692 N N . GLY A 1 88 ? -25.446 -3.057 84.109 1.00 45.94 88 GLY A N 1
ATOM 693 C CA . GLY A 1 88 ? -25.796 -4.430 83.723 1.00 45.94 88 GLY A CA 1
ATOM 694 C C . GLY A 1 88 ? -24.874 -5.092 82.697 1.00 45.94 88 GLY A C 1
ATOM 695 O O . GLY A 1 88 ? -24.800 -4.646 81.558 1.00 45.94 88 GLY A O 1
ATOM 696 N N . ASP A 1 89 ? -24.214 -6.162 83.139 1.00 55.47 89 ASP A N 1
ATOM 697 C CA . ASP A 1 89 ? -23.412 -7.146 82.399 1.00 55.47 89 ASP A CA 1
ATOM 698 C C . ASP A 1 89 ? -23.993 -7.612 81.043 1.00 55.47 89 ASP A C 1
ATOM 700 O O . ASP A 1 89 ? -25.206 -7.665 80.844 1.00 55.47 89 ASP A O 1
ATOM 704 N N . ASP A 1 90 ? -23.092 -8.034 80.144 1.00 51.59 90 ASP A N 1
ATOM 705 C CA . ASP A 1 90 ? -23.317 -8.911 78.973 1.00 51.59 90 ASP A CA 1
ATOM 706 C C . ASP A 1 90 ? -24.056 -8.379 77.722 1.00 51.59 90 ASP A C 1
ATOM 708 O O . ASP A 1 90 ? -24.592 -9.146 76.916 1.00 51.59 90 ASP A O 1
ATOM 712 N N . GLY A 1 91 ? -24.043 -7.066 77.472 1.00 49.88 91 GLY A N 1
ATOM 713 C CA . GLY A 1 91 ? -24.743 -6.470 76.317 1.00 49.88 91 GLY A CA 1
ATOM 714 C C . GLY A 1 91 ? -23.900 -6.017 75.112 1.00 49.88 91 GLY A C 1
ATOM 715 O O . GLY A 1 91 ? -24.464 -5.752 74.050 1.00 49.88 91 GLY A O 1
ATOM 716 N N . THR A 1 92 ? -22.577 -5.877 75.230 1.00 47.12 92 THR A N 1
ATOM 717 C CA . THR A 1 92 ? -21.803 -4.973 74.346 1.00 47.12 92 THR A CA 1
ATOM 718 C C . THR A 1 92 ? -21.400 -5.516 72.972 1.00 47.12 92 THR A C 1
ATOM 720 O O . THR A 1 92 ? -20.888 -4.741 72.172 1.00 47.12 92 THR A O 1
ATOM 723 N N . ASN A 1 93 ? -21.689 -6.778 72.638 1.00 55.09 93 ASN A N 1
ATOM 724 C CA . ASN A 1 93 ? -21.346 -7.358 71.326 1.00 55.09 93 ASN A CA 1
ATOM 725 C C . ASN A 1 93 ? -22.531 -7.963 70.560 1.00 55.09 9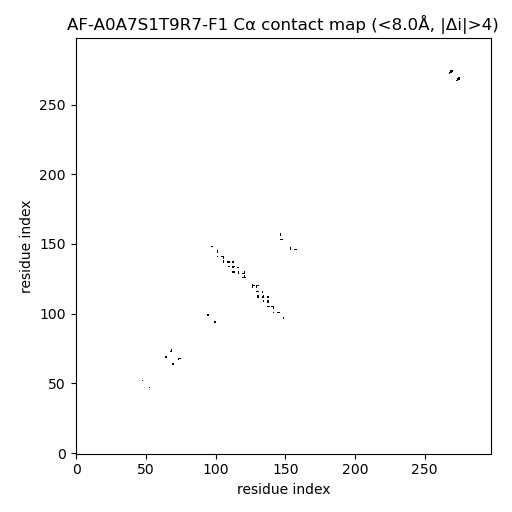3 ASN A C 1
ATOM 727 O O . ASN A 1 93 ? -22.336 -8.580 69.512 1.00 55.09 93 ASN A O 1
ATOM 731 N N . ARG A 1 94 ? -23.775 -7.810 71.037 1.00 62.31 94 ARG A N 1
ATOM 732 C CA . ARG A 1 94 ? -24.930 -8.299 70.273 1.00 62.31 94 ARG A CA 1
ATOM 733 C C . ARG A 1 94 ? -25.266 -7.319 69.162 1.00 62.31 94 ARG A C 1
ATOM 735 O O . ARG A 1 94 ? -25.979 -6.338 69.361 1.00 62.31 94 ARG A O 1
ATOM 742 N N . GLN A 1 95 ? -24.748 -7.628 67.979 1.00 70.75 95 GLN A N 1
ATOM 743 C CA . GLN A 1 95 ? -25.158 -7.009 66.733 1.00 70.75 95 GLN A CA 1
ATOM 744 C C . GLN A 1 95 ? -26.696 -6.953 66.662 1.00 70.75 95 GLN A C 1
ATOM 746 O O . GLN A 1 95 ? -27.366 -7.939 66.993 1.00 70.75 95 GLN A O 1
ATOM 751 N N . PRO A 1 96 ? -27.291 -5.809 66.283 1.00 83.12 96 PRO A N 1
ATOM 752 C CA . PRO A 1 96 ? -28.739 -5.684 66.228 1.00 83.12 96 PRO A CA 1
ATOM 753 C C . PRO A 1 96 ? -29.320 -6.747 65.289 1.00 83.12 96 PRO A C 1
ATOM 755 O O . PRO A 1 96 ? -28.808 -6.960 64.190 1.00 83.12 96 PRO A O 1
ATOM 758 N N . ARG A 1 97 ? -30.415 -7.398 65.715 1.00 85.50 97 ARG A N 1
ATOM 759 C CA . ARG A 1 97 ? -31.034 -8.542 65.008 1.00 85.50 97 ARG A CA 1
ATOM 760 C C . ARG A 1 97 ? -31.303 -8.275 63.524 1.00 85.50 97 ARG A C 1
ATOM 762 O O . ARG A 1 97 ? -31.245 -9.194 62.715 1.00 85.50 97 ARG A O 1
ATOM 769 N N . LEU A 1 98 ? -31.593 -7.023 63.171 1.00 86.19 98 LEU A N 1
ATOM 770 C CA . LEU A 1 98 ? -31.768 -6.594 61.787 1.00 86.19 98 LEU A CA 1
ATOM 771 C C . LEU A 1 98 ? -30.484 -6.761 60.962 1.00 86.19 98 LEU A C 1
ATOM 773 O O . LEU A 1 98 ? -30.539 -7.344 59.885 1.00 86.19 98 LEU A O 1
ATOM 777 N N . LEU A 1 99 ? -29.342 -6.282 61.464 1.00 86.44 99 LEU A N 1
ATOM 778 C CA . LEU A 1 99 ? -28.064 -6.404 60.757 1.00 86.44 99 LEU A CA 1
ATOM 779 C C . LEU A 1 99 ? -27.659 -7.870 60.617 1.00 86.44 99 LEU A C 1
ATOM 781 O O . LEU A 1 99 ? -27.290 -8.282 59.527 1.00 86.44 99 LEU A O 1
ATOM 785 N N . GLN A 1 100 ? -27.850 -8.674 61.666 1.00 89.56 100 GLN A N 1
ATOM 786 C CA . GLN A 1 100 ? -27.581 -10.113 61.606 1.00 89.56 100 GLN A CA 1
ATOM 787 C C . GLN A 1 100 ? -28.426 -10.810 60.523 1.00 89.56 100 GLN A C 1
ATOM 789 O O . GLN A 1 100 ? -27.934 -11.664 59.788 1.00 89.56 100 GLN A O 1
ATOM 794 N N . ARG A 1 101 ? -29.701 -10.420 60.381 1.00 90.06 101 ARG A N 1
ATOM 795 C CA . ARG A 1 101 ? -30.585 -10.945 59.331 1.00 90.06 101 ARG A CA 1
ATOM 796 C C . ARG A 1 101 ? -30.149 -10.506 57.932 1.00 90.06 101 ARG A C 1
ATOM 798 O O . ARG A 1 101 ? -30.240 -11.300 57.001 1.00 90.06 101 ARG A O 1
ATOM 805 N N . LEU A 1 102 ? -29.700 -9.262 57.777 1.00 89.50 102 LEU A N 1
ATOM 806 C CA . LEU A 1 102 ? -29.239 -8.728 56.493 1.00 89.50 102 LEU A CA 1
ATOM 807 C C . LEU A 1 102 ? -27.904 -9.331 56.060 1.00 89.50 102 LEU A C 1
ATOM 809 O O . LEU A 1 102 ? -27.739 -9.631 54.884 1.00 89.50 102 LEU A O 1
ATOM 813 N N . GLU A 1 103 ? -26.980 -9.556 56.990 1.00 91.31 103 GLU A N 1
ATOM 814 C CA . GLU A 1 103 ? -25.725 -10.257 56.712 1.00 91.31 103 GLU A CA 1
ATOM 815 C C . GLU A 1 103 ? -25.975 -11.698 56.289 1.00 91.31 103 GLU A C 1
ATOM 817 O O . GLU A 1 103 ? -25.397 -12.150 55.304 1.00 91.31 103 GLU A O 1
ATOM 822 N N . HIS A 1 104 ? -26.885 -12.394 56.976 1.00 92.62 104 HIS A N 1
ATOM 823 C CA . HIS A 1 104 ? -27.275 -13.743 56.586 1.00 92.62 104 HIS A CA 1
ATOM 824 C C . HIS A 1 104 ? -27.890 -13.771 55.179 1.00 92.62 104 HIS A C 1
ATOM 826 O O . HIS A 1 104 ? -27.475 -14.573 54.344 1.00 92.62 104 HIS A O 1
ATOM 832 N N . LEU A 1 105 ? -28.815 -12.847 54.892 1.00 92.12 105 LEU A N 1
ATOM 833 C CA . LEU A 1 105 ? -29.411 -12.694 53.564 1.00 92.12 105 LEU A CA 1
ATOM 834 C C . LEU A 1 105 ? -28.338 -12.420 52.502 1.00 92.12 105 LEU A C 1
ATOM 836 O O . LEU A 1 105 ? -28.335 -13.051 51.452 1.00 92.12 105 LEU A O 1
ATOM 840 N N . LEU A 1 106 ? -27.412 -11.496 52.763 1.00 92.31 106 LEU A N 1
ATOM 841 C CA . LEU A 1 106 ? -26.351 -11.155 51.822 1.00 92.31 106 LEU A CA 1
ATOM 842 C C . LEU A 1 106 ? -25.432 -12.353 51.555 1.00 92.31 106 LEU A C 1
ATOM 844 O O . LEU A 1 106 ? -25.117 -12.626 50.403 1.00 92.31 106 LEU A O 1
ATOM 848 N N . GLN A 1 107 ? -25.028 -13.086 52.593 1.00 93.19 107 GLN A N 1
ATOM 849 C CA . GLN A 1 107 ? -24.202 -14.288 52.453 1.00 93.19 107 GLN A CA 1
ATOM 850 C C . GLN A 1 107 ? -24.909 -15.369 51.633 1.00 93.19 107 GLN A C 1
ATOM 852 O O . GLN A 1 107 ? -24.295 -15.977 50.758 1.00 93.19 107 GLN A O 1
ATOM 857 N N . GLU A 1 108 ? -26.203 -15.586 51.874 1.00 92.69 108 GLU A N 1
ATOM 858 C CA . GLU A 1 108 ? -27.010 -16.523 51.096 1.00 92.69 108 GLU A CA 1
ATOM 859 C C . GLU A 1 108 ? -27.061 -16.113 49.617 1.00 92.69 108 GLU A C 1
ATOM 861 O O . GLU A 1 108 ? -26.794 -16.930 48.732 1.00 92.69 108 GLU A O 1
ATOM 866 N N . LYS A 1 109 ? -27.324 -14.830 49.347 1.00 91.19 109 LYS A N 1
ATOM 867 C CA . LYS A 1 109 ? -27.406 -14.285 47.987 1.00 91.19 109 LYS A CA 1
ATOM 868 C C . LYS A 1 109 ? -26.064 -14.292 47.265 1.00 91.19 109 LYS A C 1
ATOM 870 O O . LYS A 1 109 ? -26.027 -14.635 46.088 1.00 91.19 109 LYS A O 1
ATOM 875 N N . LEU A 1 110 ? -24.964 -13.989 47.951 1.00 90.69 110 LEU A N 1
ATOM 876 C CA . LEU A 1 110 ? -23.616 -14.089 47.389 1.00 90.69 110 LEU A CA 1
ATOM 877 C C . LEU A 1 110 ? -23.240 -15.541 47.089 1.00 90.69 110 LEU A C 1
ATOM 879 O O . LEU A 1 110 ? -22.687 -15.812 46.030 1.00 90.69 110 LEU A O 1
ATOM 883 N N . ARG A 1 111 ? -23.613 -16.493 47.954 1.00 90.25 111 ARG A N 1
ATOM 884 C CA . ARG A 1 111 ? -23.396 -17.918 47.678 1.00 90.25 111 ARG A CA 1
ATOM 885 C C . ARG A 1 111 ? -24.175 -18.368 46.443 1.00 90.25 111 ARG A C 1
ATOM 887 O O . ARG A 1 111 ? -23.630 -19.087 45.612 1.00 90.25 111 ARG A O 1
ATOM 894 N N . MET A 1 112 ? -25.429 -17.930 46.300 1.00 87.69 112 MET A N 1
ATOM 895 C CA . MET A 1 112 ? -26.222 -18.181 45.092 1.00 87.69 112 MET A CA 1
ATOM 896 C C . MET A 1 112 ? -25.578 -17.538 43.856 1.00 87.69 112 MET A C 1
ATOM 898 O O . MET A 1 112 ? -25.445 -18.195 42.824 1.00 87.69 112 MET A O 1
ATOM 902 N N . ALA A 1 113 ? -25.115 -16.292 43.968 1.00 86.31 113 ALA A N 1
ATOM 903 C CA . ALA A 1 113 ? -24.419 -15.592 42.894 1.00 86.31 113 ALA A CA 1
ATOM 904 C C . ALA A 1 113 ? -23.155 -16.338 42.445 1.00 86.31 113 ALA A C 1
ATOM 906 O O . ALA A 1 113 ? -22.946 -16.530 41.250 1.00 86.31 113 ALA A O 1
ATOM 907 N N . ASP A 1 114 ? -22.362 -16.837 43.393 1.00 85.56 114 ASP A N 1
ATOM 908 C CA . ASP A 1 114 ? -21.161 -17.616 43.104 1.00 85.56 114 ASP A CA 1
ATOM 909 C C . ASP A 1 114 ? -21.515 -18.935 42.399 1.00 85.56 114 ASP A C 1
ATOM 911 O O . ASP A 1 114 ? -20.898 -19.263 41.383 1.00 85.56 114 ASP A O 1
ATOM 915 N N . THR A 1 115 ? -22.570 -19.636 42.840 1.00 86.00 115 THR A N 1
ATOM 916 C CA . THR A 1 115 ? -23.053 -20.854 42.159 1.00 86.00 115 THR A CA 1
ATOM 917 C C . THR A 1 115 ? -23.545 -20.600 40.734 1.00 86.00 115 THR A C 1
ATOM 919 O O . THR A 1 115 ? -23.318 -21.431 39.858 1.00 86.00 115 THR A O 1
ATOM 922 N N . LEU A 1 116 ? -24.169 -19.446 40.480 1.00 82.62 116 LEU A N 1
ATOM 923 C CA . LEU A 1 116 ? -24.660 -19.047 39.157 1.00 82.62 116 LEU A CA 1
ATOM 924 C C . LEU A 1 116 ? -23.558 -18.480 38.252 1.00 82.62 116 LEU A C 1
ATOM 926 O O . LEU A 1 116 ? -23.713 -18.488 37.034 1.00 82.62 116 LEU A O 1
ATOM 930 N N . SER A 1 117 ? -22.448 -18.004 38.821 1.00 76.75 117 SER A N 1
ATOM 931 C CA . SER A 1 117 ? -21.307 -17.470 38.063 1.00 76.75 117 SER A CA 1
ATOM 932 C C . SER A 1 117 ? -20.420 -18.564 37.449 1.00 76.75 117 SER A C 1
ATOM 934 O 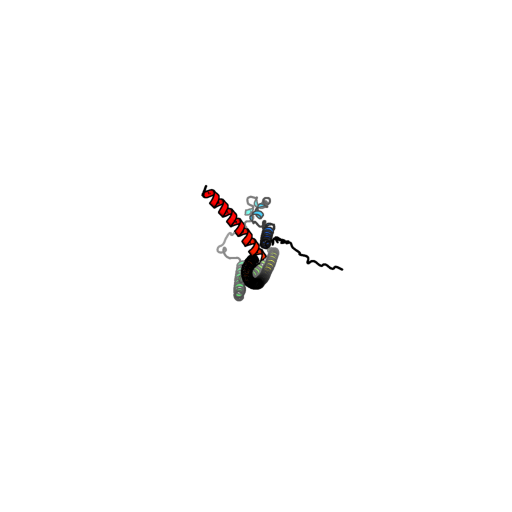O . SER A 1 117 ? -19.814 -18.359 36.399 1.00 76.75 117 SER A O 1
ATOM 936 N N . LEU A 1 118 ? -20.376 -19.749 38.069 1.00 71.12 118 LEU A N 1
ATOM 937 C CA . LEU A 1 118 ? -19.518 -20.874 37.673 1.00 71.12 118 LEU A CA 1
ATOM 938 C C . LEU A 1 118 ? -19.784 -21.440 36.257 1.00 71.12 118 LEU A C 1
ATOM 940 O O . LEU A 1 118 ? -18.807 -21.694 35.552 1.00 71.12 118 LEU A O 1
ATOM 944 N N . PRO A 1 119 ? -21.035 -21.622 35.783 1.00 63.62 119 PRO A N 1
ATOM 945 C CA . PRO A 1 119 ? -21.300 -22.210 34.467 1.00 63.62 119 PRO A CA 1
ATOM 946 C C . PRO A 1 119 ? -21.033 -21.258 33.289 1.00 63.62 119 PRO A C 1
ATOM 948 O O . PRO A 1 119 ? -20.774 -21.718 32.181 1.00 63.62 119 PRO A O 1
ATOM 951 N N . TYR A 1 120 ? -21.084 -19.939 33.504 1.00 55.56 120 TYR A N 1
ATOM 952 C CA . TYR A 1 120 ? -20.962 -18.932 32.437 1.00 55.56 120 TYR A CA 1
ATOM 953 C C . TYR A 1 120 ? -19.515 -18.476 32.175 1.00 55.56 120 TYR A C 1
ATOM 955 O O . TYR A 1 120 ? -19.243 -17.807 31.178 1.00 55.56 120 TYR A O 1
ATOM 963 N N . ASN A 1 121 ? -18.568 -18.870 33.033 1.00 52.78 121 ASN A N 1
ATOM 964 C CA . ASN A 1 121 ? -17.184 -18.387 33.003 1.00 52.78 121 ASN A CA 1
ATOM 965 C C . ASN A 1 121 ? -16.250 -19.113 32.025 1.00 52.78 121 ASN A C 1
ATOM 967 O O . ASN A 1 121 ? -15.121 -18.672 31.828 1.00 52.78 121 ASN A O 1
ATOM 971 N N . ALA A 1 122 ? -16.686 -20.220 31.418 1.00 55.06 122 ALA A N 1
ATOM 972 C CA . ALA A 1 122 ? -15.821 -21.048 30.575 1.00 55.06 122 ALA A CA 1
ATOM 973 C C . ALA A 1 122 ? -15.731 -20.585 29.107 1.00 55.06 122 ALA A C 1
ATOM 975 O O . ALA A 1 122 ? -14.831 -21.023 28.397 1.00 55.06 122 ALA A O 1
ATOM 976 N N . SER A 1 123 ? -16.645 -19.724 28.635 1.00 52.12 123 SER A N 1
ATOM 977 C CA . SER A 1 123 ? -16.800 -19.443 27.195 1.00 52.12 123 SER A CA 1
ATOM 978 C C . SER A 1 123 ? -16.812 -17.959 26.804 1.00 52.12 123 SER A C 1
ATOM 980 O O . SER A 1 123 ? -16.836 -17.660 25.611 1.00 52.12 123 SER A O 1
ATOM 982 N N . ALA A 1 124 ? -16.813 -17.020 27.754 1.00 51.47 124 ALA A N 1
ATOM 983 C CA . ALA A 1 124 ? -16.881 -15.591 27.449 1.00 51.47 124 ALA A CA 1
ATOM 984 C C . ALA A 1 124 ? -15.500 -14.934 27.567 1.00 51.47 124 ALA A C 1
ATOM 986 O O . ALA A 1 124 ? -14.779 -15.159 28.533 1.00 51.47 124 ALA A O 1
ATOM 987 N N . SER A 1 125 ? -15.156 -14.061 26.619 1.00 55.41 125 SER A N 1
ATOM 988 C CA . SER A 1 125 ? -13.903 -13.288 26.586 1.00 55.41 125 SER A CA 1
ATOM 989 C C . SER A 1 125 ? -13.759 -12.270 27.728 1.00 55.41 125 SER A C 1
ATOM 991 O O . SER A 1 125 ? -12.713 -11.634 27.854 1.00 55.41 125 SER A O 1
ATOM 993 N N . ASN A 1 126 ? -14.786 -12.113 28.572 1.00 56.03 126 ASN A N 1
ATOM 994 C CA . ASN A 1 126 ? -14.735 -11.275 29.765 1.00 56.03 126 ASN A CA 1
ATOM 995 C C . ASN A 1 126 ? -15.494 -11.919 30.948 1.00 56.03 126 ASN A C 1
ATOM 997 O O . ASN A 1 126 ? -16.581 -11.469 31.320 1.00 56.03 126 ASN A O 1
ATOM 1001 N N . PRO A 1 127 ? -14.934 -12.992 31.538 1.00 57.06 127 PRO A N 1
ATOM 1002 C CA . PRO A 1 127 ? -15.564 -13.768 32.615 1.00 57.06 127 PRO A CA 1
ATOM 1003 C C . PRO A 1 127 ? -15.910 -12.913 33.851 1.00 57.06 127 PRO A C 1
ATOM 1005 O O . PRO A 1 127 ? -16.861 -13.159 34.595 1.00 57.06 127 PRO A O 1
ATOM 1008 N N . GLN A 1 128 ? -15.159 -11.832 34.051 1.00 58.66 128 GLN A N 1
ATOM 1009 C CA . GLN A 1 128 ? -15.245 -11.009 35.247 1.00 58.66 128 GLN A CA 1
ATOM 1010 C C . GLN A 1 128 ? -16.489 -10.107 35.287 1.00 58.66 128 GLN A C 1
ATOM 1012 O O . GLN A 1 128 ? -16.993 -9.842 36.376 1.00 58.66 128 GLN A O 1
ATOM 1017 N N . ALA A 1 129 ? -17.015 -9.691 34.127 1.00 61.34 129 ALA A N 1
ATOM 1018 C CA . ALA A 1 129 ? -18.158 -8.778 34.040 1.00 61.34 129 ALA A CA 1
ATOM 1019 C C . ALA A 1 129 ? -19.498 -9.463 34.377 1.00 61.34 129 ALA A C 1
ATOM 1021 O O . ALA A 1 129 ? -20.349 -8.890 35.056 1.00 61.34 129 ALA A O 1
ATOM 1022 N N . GLY A 1 130 ? -19.682 -10.718 33.953 1.00 65.19 130 GLY A N 1
ATOM 1023 C CA . GLY A 1 130 ? -20.892 -11.485 34.270 1.00 65.19 130 GLY A CA 1
ATOM 1024 C C . GLY A 1 130 ? -20.990 -11.813 35.761 1.00 65.19 130 GLY A C 1
ATOM 1025 O O . GLY A 1 130 ? -22.024 -11.589 36.388 1.00 65.19 130 GLY A O 1
ATOM 1026 N N . ALA A 1 131 ? -19.885 -12.266 36.359 1.00 68.06 131 ALA A N 1
ATOM 1027 C CA . ALA A 1 131 ? -19.824 -12.585 37.783 1.00 68.06 131 ALA A CA 1
ATOM 1028 C C . ALA A 1 131 ? -19.976 -11.343 38.683 1.00 68.06 131 ALA A C 1
ATOM 1030 O O . ALA A 1 131 ? -20.615 -11.419 39.736 1.00 68.06 131 ALA A O 1
ATOM 1031 N N . SER A 1 132 ? -19.438 -10.185 38.275 1.00 74.31 132 SER A N 1
ATOM 1032 C CA . SER A 1 132 ? -19.619 -8.935 39.023 1.00 74.31 132 SER A CA 1
ATOM 1033 C C . SER A 1 132 ? -21.072 -8.465 39.023 1.00 74.31 132 SER A C 1
ATOM 1035 O O . SER A 1 132 ? -21.550 -8.015 40.061 1.00 74.31 132 SER A O 1
ATOM 1037 N N . ASN A 1 133 ? -21.802 -8.634 37.917 1.00 81.19 133 ASN A N 1
ATOM 1038 C CA . ASN A 1 133 ? -23.195 -8.187 37.809 1.00 81.19 133 ASN A CA 1
ATOM 1039 C C . ASN A 1 133 ? -24.142 -8.995 38.709 1.00 81.19 133 ASN A C 1
ATOM 1041 O O . ASN A 1 133 ? -24.988 -8.419 39.390 1.00 81.19 133 ASN A O 1
ATOM 1045 N N . ILE A 1 134 ? -23.958 -10.317 38.793 1.00 84.75 134 ILE A N 1
ATOM 1046 C CA . ILE A 1 134 ? -24.781 -11.177 39.663 1.00 84.75 134 ILE A CA 1
ATOM 1047 C C . ILE A 1 134 ? -24.501 -10.873 41.146 1.00 84.75 134 ILE A C 1
ATOM 1049 O O . ILE A 1 134 ? -25.414 -10.842 41.973 1.00 84.75 134 ILE A O 1
ATOM 1053 N N . ARG A 1 135 ? -23.240 -10.585 41.498 1.00 88.31 135 ARG A N 1
ATOM 1054 C CA . ARG A 1 135 ? -22.877 -10.144 42.854 1.00 88.31 135 ARG A CA 1
ATOM 1055 C C . ARG A 1 135 ? -23.464 -8.772 43.188 1.00 88.31 135 ARG A C 1
ATOM 1057 O O . ARG A 1 135 ? -23.965 -8.597 44.295 1.00 88.31 135 ARG A O 1
ATOM 1064 N N . LEU A 1 136 ? -23.445 -7.819 42.254 1.00 87.81 136 LEU A N 1
ATOM 1065 C CA . LEU A 1 136 ? -24.078 -6.507 42.434 1.00 87.81 136 LEU A CA 1
ATOM 1066 C C . LEU A 1 136 ? -25.581 -6.635 42.707 1.00 87.81 136 LEU A C 1
ATOM 1068 O O . LEU A 1 136 ? -26.091 -5.952 43.594 1.00 87.81 136 LEU A O 1
ATOM 1072 N N . ASP A 1 137 ? -26.273 -7.561 42.039 1.00 89.06 137 ASP A N 1
ATOM 1073 C CA . ASP A 1 137 ? -27.694 -7.805 42.301 1.00 89.06 137 ASP A CA 1
ATOM 1074 C C . ASP A 1 137 ? -27.944 -8.382 43.709 1.00 89.06 137 ASP A C 1
ATOM 1076 O O . ASP A 1 137 ? -28.874 -7.964 44.400 1.00 89.06 137 ASP A O 1
ATOM 1080 N N . ALA A 1 138 ? -27.056 -9.248 44.215 1.00 91.31 138 ALA A N 1
ATOM 1081 C CA . ALA A 1 138 ? -27.112 -9.711 45.606 1.00 91.31 138 ALA A CA 1
ATOM 1082 C C . ALA A 1 138 ? -26.996 -8.548 46.615 1.00 91.31 138 ALA A C 1
ATOM 1084 O O . ALA A 1 138 ? -27.770 -8.481 47.577 1.00 91.31 138 ALA A O 1
ATOM 1085 N N . TYR A 1 139 ? -26.082 -7.598 46.377 1.00 91.12 139 TYR A N 1
ATOM 1086 C CA . TYR A 1 139 ? -25.972 -6.380 47.191 1.00 91.12 139 TYR A CA 1
ATOM 1087 C C . TYR A 1 139 ? -27.210 -5.485 47.059 1.00 91.12 139 TYR A C 1
ATOM 1089 O O . TYR A 1 139 ? -27.675 -4.942 48.063 1.00 91.12 139 TYR A O 1
ATOM 1097 N N . ARG A 1 140 ? -27.792 -5.373 45.859 1.00 91.81 140 ARG A N 1
ATOM 1098 C CA . ARG A 1 140 ? -29.011 -4.590 45.609 1.00 91.81 140 ARG A CA 1
ATOM 1099 C C . ARG A 1 140 ? -30.211 -5.143 46.377 1.00 91.81 140 ARG A C 1
ATOM 1101 O O . ARG A 1 140 ? -30.921 -4.381 47.031 1.00 91.81 140 ARG A O 1
ATOM 1108 N N . GLN A 1 141 ? -30.384 -6.466 46.380 1.00 91.81 141 GLN A N 1
ATOM 1109 C CA . GLN A 1 141 ? -31.436 -7.160 47.131 1.00 91.81 141 GLN A CA 1
ATOM 1110 C C . GLN A 1 141 ? -31.265 -6.998 48.653 1.00 91.81 141 GLN A C 1
ATOM 1112 O O . GLN A 1 141 ? -32.240 -6.746 49.366 1.00 91.81 141 GLN A O 1
ATOM 1117 N N . ALA A 1 142 ? -30.032 -7.089 49.166 1.00 92.38 142 ALA A N 1
ATOM 1118 C CA . ALA A 1 142 ? -29.749 -6.855 50.583 1.00 92.38 142 ALA A CA 1
ATOM 1119 C C . ALA A 1 142 ? -29.995 -5.390 50.987 1.00 92.38 142 ALA A C 1
ATOM 1121 O O . ALA A 1 142 ? -30.586 -5.123 52.036 1.00 92.38 142 ALA A O 1
ATOM 1122 N N . PHE A 1 143 ? -29.603 -4.438 50.135 1.00 92.62 143 PHE A N 1
ATOM 1123 C CA . PHE A 1 143 ? -29.852 -3.014 50.351 1.00 92.62 143 PHE A CA 1
ATOM 1124 C C . PHE A 1 143 ? -31.347 -2.683 50.306 1.00 92.62 143 PHE A C 1
ATOM 1126 O O . PHE A 1 143 ? -31.843 -1.890 51.103 1.00 92.62 143 PHE A O 1
ATOM 1133 N N . GLU A 1 144 ? -32.108 -3.341 49.439 1.00 93.12 144 GLU A N 1
ATOM 1134 C CA . GLU A 1 144 ? -33.556 -3.198 49.397 1.00 93.12 144 GLU A CA 1
ATOM 1135 C C . GLU A 1 144 ? -34.226 -3.719 50.672 1.00 93.12 144 GLU A C 1
ATOM 1137 O O . GLU A 1 144 ? -35.055 -3.015 51.253 1.00 93.12 144 GLU A O 1
ATOM 1142 N N . ALA A 1 145 ? -33.832 -4.897 51.162 1.00 92.31 145 ALA A N 1
ATOM 1143 C CA . ALA A 1 145 ? -34.306 -5.423 52.443 1.00 92.31 145 ALA A CA 1
ATOM 1144 C C . ALA A 1 145 ? -33.942 -4.493 53.617 1.00 92.31 145 ALA A C 1
ATOM 1146 O O . ALA A 1 145 ? -34.755 -4.291 54.524 1.00 92.31 145 ALA A O 1
ATOM 1147 N N . PHE A 1 146 ? -32.757 -3.871 53.572 1.00 92.94 146 PHE A N 1
ATOM 1148 C CA . PHE A 1 146 ? -32.348 -2.838 54.523 1.00 92.94 146 PHE A CA 1
ATOM 1149 C C . PHE A 1 146 ? -33.298 -1.638 54.466 1.00 92.94 146 PHE A C 1
ATOM 1151 O O . PHE A 1 146 ? -33.896 -1.300 55.483 1.00 92.94 146 PHE A O 1
ATOM 1158 N N . ILE A 1 147 ? -33.538 -1.046 53.293 1.00 92.44 147 ILE A N 1
ATOM 1159 C CA . ILE A 1 147 ? -34.438 0.112 53.144 1.00 92.44 147 ILE A CA 1
ATOM 1160 C C . ILE A 1 147 ? -35.848 -0.194 53.659 1.00 92.44 147 ILE A C 1
ATOM 1162 O O . ILE A 1 147 ? -36.440 0.637 54.345 1.00 92.44 147 ILE A O 1
ATOM 1166 N N . HIS A 1 148 ? -36.379 -1.384 53.374 1.00 92.44 148 HIS A N 1
ATOM 1167 C CA . HIS A 1 148 ? -37.714 -1.794 53.822 1.00 92.44 148 HIS A CA 1
ATOM 1168 C C . HIS A 1 148 ? -37.854 -1.867 55.347 1.00 92.44 148 HIS A C 1
ATOM 1170 O O . HIS A 1 148 ? -38.957 -1.695 55.865 1.00 92.44 148 HIS A O 1
ATOM 1176 N N . SER A 1 149 ? -36.755 -2.097 56.068 1.00 90.69 149 SER A N 1
ATOM 1177 C CA . SER A 1 149 ? -36.751 -2.170 57.531 1.00 90.69 149 SER A CA 1
ATOM 1178 C C . SER A 1 149 ? -36.731 -0.803 58.230 1.00 90.69 149 SER A C 1
ATOM 1180 O O . SER A 1 149 ? -37.095 -0.719 59.403 1.00 90.69 149 SER A O 1
ATOM 1182 N N . PHE A 1 150 ? -36.370 0.277 57.523 1.00 90.19 150 PHE A N 1
ATOM 1183 C CA . PHE A 1 150 ? -36.443 1.645 58.041 1.00 90.19 150 PHE A CA 1
ATOM 1184 C C . PHE A 1 150 ? -37.746 2.296 57.600 1.00 90.19 150 PHE A C 1
ATOM 1186 O O . PHE A 1 150 ? -37.956 2.537 56.418 1.00 90.19 150 PHE A O 1
ATOM 1193 N N . THR A 1 151 ? -38.608 2.650 58.547 1.00 90.12 151 THR A N 1
ATOM 1194 C CA . THR A 1 151 ? -39.852 3.377 58.255 1.00 90.12 151 THR A CA 1
ATOM 1195 C C . THR A 1 151 ? -39.617 4.886 58.178 1.00 90.12 151 THR A C 1
ATOM 1197 O O . THR A 1 151 ? -40.081 5.530 57.242 1.00 90.12 151 THR A O 1
ATOM 1200 N N . THR A 1 152 ? -38.827 5.447 59.100 1.00 93.38 152 THR A N 1
ATOM 1201 C CA . THR A 1 152 ? -38.605 6.900 59.228 1.00 93.38 152 THR A CA 1
ATOM 1202 C C . THR A 1 152 ? -37.787 7.500 58.082 1.00 93.38 152 THR A C 1
ATOM 1204 O O . THR A 1 152 ? -38.129 8.556 57.562 1.00 93.38 152 THR A O 1
ATOM 1207 N N . TYR A 1 153 ? -36.712 6.828 57.660 1.00 93.38 153 TYR A N 1
ATOM 1208 C CA . TYR A 1 153 ? -35.792 7.334 56.628 1.00 93.38 153 TYR A CA 1
ATOM 1209 C C . TYR A 1 153 ? -36.048 6.746 55.235 1.00 93.38 153 TYR A C 1
ATOM 1211 O O . TYR A 1 153 ? -35.311 7.044 54.293 1.00 93.38 153 TYR A O 1
ATOM 1219 N N . ARG A 1 154 ? -37.100 5.930 55.081 1.00 92.12 154 ARG A N 1
ATOM 1220 C CA . ARG A 1 154 ? -37.416 5.223 53.831 1.00 92.12 154 ARG A CA 1
ATOM 1221 C C . ARG A 1 154 ? -37.459 6.133 52.601 1.00 92.12 154 ARG A C 1
ATOM 1223 O O . ARG A 1 154 ? -36.819 5.778 51.614 1.00 92.12 154 ARG A O 1
ATOM 1230 N N . PRO A 1 155 ? -38.152 7.292 52.622 1.00 93.50 155 PRO A N 1
ATOM 1231 C CA . PRO A 1 155 ? -38.281 8.124 51.425 1.00 93.50 155 PRO A CA 1
ATOM 1232 C C . PRO A 1 155 ? -36.933 8.681 50.949 1.00 93.50 155 PRO A C 1
ATOM 1234 O O . PRO A 1 155 ? -36.670 8.730 49.750 1.00 93.50 155 PRO A O 1
ATOM 1237 N N . LEU A 1 156 ? -36.054 9.052 51.889 1.00 93.44 156 LEU A N 1
ATOM 1238 C CA . LEU A 1 156 ? -34.708 9.532 51.579 1.00 93.44 156 LEU A CA 1
ATOM 1239 C C . LEU A 1 156 ? -33.850 8.414 50.980 1.00 93.44 156 LEU A C 1
ATOM 1241 O O . LEU A 1 156 ? -33.225 8.611 49.941 1.00 93.44 156 LEU A O 1
ATOM 1245 N N . LEU A 1 157 ? -33.849 7.235 51.609 1.00 93.38 157 LEU A N 1
ATOM 1246 C CA . LEU A 1 157 ? -33.066 6.094 51.136 1.00 93.38 157 LEU A CA 1
ATOM 1247 C C . LEU A 1 157 ? -33.536 5.596 49.764 1.00 93.38 157 LEU A C 1
ATOM 1249 O O . LEU A 1 157 ? -32.701 5.240 48.940 1.00 93.38 157 LEU A O 1
ATOM 1253 N N . LEU A 1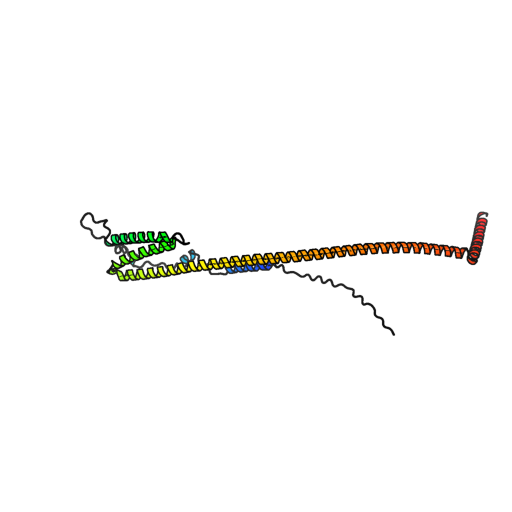 158 ? -34.844 5.624 49.488 1.00 93.94 158 LEU A N 1
ATOM 1254 C CA . LEU A 1 158 ? -35.386 5.299 48.165 1.00 93.94 158 LEU A CA 1
ATOM 1255 C C . LEU A 1 158 ? -34.924 6.290 47.094 1.00 93.94 158 LEU A C 1
ATOM 1257 O O . LEU A 1 158 ? -34.562 5.865 46.003 1.00 93.94 158 LEU A O 1
ATOM 1261 N N . ARG A 1 159 ? -34.874 7.591 47.407 1.00 95.44 159 ARG A N 1
ATOM 1262 C CA . ARG A 1 159 ? -34.367 8.608 46.474 1.00 95.44 159 ARG A CA 1
ATOM 1263 C C . ARG A 1 159 ? -32.870 8.451 46.201 1.00 95.44 159 ARG A C 1
ATOM 1265 O O . ARG A 1 159 ? -32.425 8.676 45.082 1.00 95.44 159 ARG A O 1
ATOM 1272 N N . ILE A 1 160 ? -32.092 8.063 47.211 1.00 93.31 160 ILE A N 1
ATOM 1273 C CA . ILE A 1 160 ? -30.671 7.743 47.031 1.00 93.31 160 ILE A CA 1
ATOM 1274 C C . ILE A 1 160 ? -30.532 6.484 46.166 1.00 93.31 160 ILE A C 1
ATOM 1276 O O . ILE A 1 160 ? -29.812 6.520 45.173 1.00 93.31 160 ILE A O 1
ATOM 1280 N N . LYS A 1 161 ? -31.270 5.410 46.484 1.00 93.69 161 LYS A N 1
ATOM 1281 C CA . LYS A 1 161 ? -31.289 4.164 45.702 1.00 93.69 161 LYS A CA 1
ATOM 1282 C C . LYS A 1 161 ? -31.609 4.440 44.234 1.00 93.69 161 LYS A C 1
ATOM 1284 O O . LYS A 1 161 ? -30.856 4.002 43.383 1.00 93.69 161 LYS A O 1
ATOM 1289 N N . SER A 1 162 ? -32.646 5.230 43.941 1.00 94.75 162 SER A N 1
ATOM 1290 C CA . SER A 1 162 ? -33.031 5.528 42.556 1.00 94.75 162 SER A CA 1
ATOM 1291 C C . SER A 1 162 ? -31.935 6.241 41.763 1.00 94.75 162 SER A C 1
ATOM 1293 O O . SER A 1 162 ? -31.818 6.017 40.568 1.00 94.75 162 SER A O 1
ATOM 1295 N N . GLN A 1 163 ? -31.135 7.097 42.411 1.00 94.44 163 GLN A N 1
ATOM 1296 C CA . GLN A 1 163 ? -30.012 7.769 41.747 1.00 94.44 163 GLN A CA 1
ATOM 1297 C C . GLN A 1 163 ? -28.847 6.807 41.489 1.00 94.44 163 GLN A C 1
ATOM 1299 O O . GLN A 1 163 ? -28.224 6.876 40.436 1.00 94.44 163 GLN A O 1
ATOM 1304 N N . TYR A 1 164 ? -28.572 5.890 42.422 1.00 93.88 164 TYR A N 1
ATOM 1305 C CA . TYR A 1 164 ? -27.569 4.844 42.211 1.00 93.88 164 TYR A CA 1
ATOM 1306 C C . TYR A 1 164 ? -28.000 3.823 41.158 1.00 93.88 164 TYR A C 1
ATOM 1308 O O . TYR A 1 164 ? -27.172 3.440 40.343 1.00 93.88 164 TYR A O 1
ATOM 1316 N N . ASP A 1 165 ? -29.266 3.400 41.167 1.00 91.88 165 ASP A N 1
ATOM 1317 C CA . ASP A 1 165 ? -29.817 2.480 40.169 1.00 91.88 165 ASP A CA 1
ATOM 1318 C C . ASP A 1 165 ? -29.716 3.104 38.766 1.00 91.88 165 ASP A C 1
ATOM 1320 O O . ASP A 1 165 ? -29.170 2.471 37.873 1.00 91.88 165 ASP A O 1
ATOM 1324 N N . ALA A 1 166 ? -30.108 4.375 38.601 1.00 93.62 166 ALA A N 1
ATOM 1325 C CA . ALA A 1 166 ? -29.956 5.084 37.327 1.00 93.62 166 ALA A CA 1
ATOM 1326 C C . ALA A 1 166 ? -28.487 5.164 36.868 1.00 93.62 166 ALA A C 1
ATOM 1328 O O . ALA A 1 166 ? -28.177 4.838 35.730 1.00 93.62 166 ALA A O 1
ATOM 1329 N N . ALA A 1 167 ? -27.561 5.520 37.765 1.00 92.81 167 ALA A N 1
ATOM 1330 C CA . ALA A 1 167 ? -26.137 5.576 37.428 1.00 92.81 167 ALA A CA 1
ATOM 1331 C C . ALA A 1 167 ? -25.537 4.195 37.093 1.00 92.81 167 ALA A C 1
ATOM 1333 O O . ALA A 1 167 ? -24.585 4.107 36.318 1.00 92.81 167 ALA A O 1
ATOM 1334 N N . LEU A 1 168 ? -26.056 3.118 37.695 1.00 90.25 168 LEU A N 1
ATOM 1335 C CA . LEU A 1 168 ? -25.663 1.748 37.367 1.00 90.25 168 LEU A CA 1
ATOM 1336 C C . LEU A 1 168 ? -26.188 1.333 35.990 1.00 90.25 168 LEU A C 1
ATOM 1338 O O . LEU A 1 168 ? -25.433 0.719 35.239 1.00 90.25 168 LEU A O 1
ATOM 1342 N N . ASP A 1 169 ? -27.429 1.685 35.657 1.00 90.62 169 ASP A N 1
ATOM 1343 C CA . ASP A 1 169 ? -28.020 1.417 34.344 1.00 90.62 169 ASP A CA 1
ATOM 1344 C C . ASP A 1 169 ? -27.243 2.154 33.236 1.00 90.62 169 ASP A C 1
ATOM 1346 O O . ASP A 1 169 ? -26.803 1.513 32.280 1.00 90.62 169 ASP A O 1
ATOM 1350 N N . ASP A 1 170 ? -26.939 3.444 33.429 1.00 93.00 170 ASP A N 1
ATOM 1351 C CA . ASP A 1 170 ? -26.108 4.238 32.507 1.00 93.00 170 ASP A CA 1
ATOM 1352 C C . ASP A 1 170 ? -24.706 3.618 32.325 1.00 93.00 170 ASP A C 1
ATOM 1354 O O . ASP A 1 170 ? -24.156 3.550 31.221 1.00 93.00 170 ASP A O 1
ATOM 1358 N N . ALA A 1 171 ? -24.096 3.132 33.414 1.00 89.62 171 ALA A N 1
ATOM 1359 C CA . ALA A 1 171 ? -22.787 2.484 33.360 1.00 89.62 171 ALA A CA 1
ATOM 1360 C C . ALA A 1 171 ? -22.828 1.137 32.618 1.00 89.62 171 ALA A C 1
ATOM 1362 O O . ALA A 1 171 ? -21.868 0.788 31.924 1.00 89.62 171 ALA A O 1
ATOM 1363 N N . LEU A 1 172 ? -23.918 0.376 32.756 1.00 87.75 172 LEU A N 1
ATOM 1364 C CA . LEU A 1 172 ? -24.122 -0.878 32.031 1.00 87.75 172 LEU A CA 1
ATOM 1365 C C . LEU A 1 172 ? -24.340 -0.632 30.537 1.00 87.75 172 LEU A C 1
ATOM 1367 O O . LEU A 1 172 ? -23.749 -1.349 29.729 1.00 87.75 172 LEU A O 1
ATOM 1371 N N . GLU A 1 173 ? -25.125 0.382 30.174 1.00 91.44 173 GLU A N 1
ATOM 1372 C CA . GLU A 1 173 ? -25.318 0.800 28.783 1.00 91.44 173 GLU A CA 1
ATOM 1373 C C . GLU A 1 173 ? -23.979 1.206 28.154 1.00 91.44 173 GLU A C 1
ATOM 1375 O O . GLU A 1 173 ? -23.559 0.618 27.157 1.00 91.44 173 GLU A O 1
ATOM 1380 N N . SER A 1 174 ? -23.216 2.083 28.816 1.00 89.50 174 SER A N 1
ATOM 1381 C CA . SER A 1 174 ? -21.890 2.500 28.340 1.00 89.50 174 SER A CA 1
ATOM 1382 C C . SER A 1 174 ? -20.909 1.327 28.193 1.00 89.50 174 SER A C 1
ATOM 1384 O O . SER A 1 174 ? -20.114 1.272 27.248 1.00 89.50 174 SER A O 1
ATOM 1386 N N . ALA A 1 175 ? -20.956 0.345 29.098 1.00 87.06 175 ALA A N 1
ATOM 1387 C CA . ALA A 1 175 ? -20.130 -0.853 28.990 1.00 87.06 175 ALA A CA 1
ATOM 1388 C C . ALA A 1 175 ? -20.511 -1.710 27.769 1.00 87.06 175 ALA A C 1
ATOM 1390 O O . ALA A 1 175 ? -19.623 -2.230 27.088 1.00 87.06 175 ALA A O 1
ATOM 1391 N N . GLN A 1 176 ? -21.807 -1.843 27.471 1.00 88.31 176 GLN A N 1
ATOM 1392 C CA . GLN A 1 176 ? -22.295 -2.563 26.291 1.00 88.31 176 GLN A CA 1
ATOM 1393 C C . GLN A 1 176 ? -21.916 -1.842 24.996 1.00 88.31 176 GLN A C 1
ATOM 1395 O O . GLN A 1 176 ? -21.392 -2.479 24.079 1.00 88.31 176 GLN A O 1
ATOM 1400 N N . GLU A 1 177 ? -22.080 -0.520 24.945 1.00 91.44 177 GLU A N 1
ATOM 1401 C CA . GLU A 1 177 ? -21.617 0.310 23.831 1.00 91.44 177 GLU A CA 1
ATOM 1402 C C . GLU A 1 177 ? -20.109 0.157 23.613 1.00 91.44 177 GLU A C 1
ATOM 1404 O O . GLU A 1 177 ? -19.654 -0.004 22.483 1.00 91.44 177 GLU A O 1
ATOM 1409 N N . ASN A 1 178 ? -19.311 0.134 24.687 1.00 89.06 178 ASN A N 1
ATOM 1410 C CA . ASN A 1 178 ? -17.867 -0.061 24.577 1.00 89.06 178 ASN A CA 1
ATOM 1411 C C . ASN A 1 178 ? -17.510 -1.421 23.964 1.00 89.06 178 ASN A C 1
ATOM 1413 O O . ASN A 1 178 ? -16.610 -1.500 23.128 1.00 89.06 178 ASN A O 1
ATOM 1417 N N . ILE A 1 179 ? -18.208 -2.489 24.360 1.00 88.12 179 ILE A N 1
ATOM 1418 C CA . ILE A 1 179 ? -18.024 -3.826 23.780 1.00 88.12 179 ILE A CA 1
ATOM 1419 C C . ILE A 1 179 ? -18.405 -3.817 22.298 1.00 88.12 179 ILE A C 1
ATOM 1421 O O . ILE A 1 179 ? -17.652 -4.341 21.475 1.00 88.12 179 ILE A O 1
ATOM 1425 N N . HIS A 1 180 ? -19.532 -3.194 21.953 1.00 90.06 180 HIS A N 1
ATOM 1426 C CA . HIS A 1 180 ? -19.988 -3.072 20.574 1.00 90.06 180 HIS A CA 1
ATOM 1427 C C . HIS A 1 180 ? -18.979 -2.303 19.709 1.00 90.06 180 HIS A C 1
ATOM 1429 O O . HIS A 1 180 ? -18.513 -2.838 18.705 1.00 90.06 180 HIS A O 1
ATOM 1435 N N . MET A 1 181 ? -18.533 -1.124 20.152 1.00 93.25 181 MET A N 1
ATOM 1436 C CA . MET A 1 181 ? -17.520 -0.326 19.453 1.00 93.25 181 MET A CA 1
ATOM 1437 C C . MET A 1 181 ? -16.201 -1.083 19.277 1.00 93.25 181 MET A C 1
ATOM 1439 O O . MET A 1 181 ? -15.581 -1.005 18.219 1.00 93.25 181 MET A O 1
ATOM 1443 N N . ARG A 1 182 ? -15.755 -1.849 20.284 1.00 92.38 182 ARG A N 1
ATOM 1444 C CA . ARG A 1 182 ? -14.565 -2.706 20.142 1.00 92.38 182 ARG A CA 1
ATOM 1445 C C . ARG A 1 182 ? -14.765 -3.766 19.065 1.00 92.38 182 ARG A C 1
ATOM 1447 O O . ARG A 1 182 ? -13.851 -3.994 18.278 1.00 92.38 182 ARG A O 1
ATOM 1454 N N . ALA A 1 183 ? -15.939 -4.393 19.009 1.00 91.88 183 ALA A N 1
ATOM 1455 C CA . ALA A 1 183 ? -16.251 -5.367 17.970 1.00 91.88 183 ALA A CA 1
ATOM 1456 C C . ALA A 1 183 ? -16.225 -4.713 16.576 1.00 91.88 183 ALA A C 1
ATOM 1458 O O . ALA A 1 183 ? -15.558 -5.218 15.673 1.00 91.88 183 ALA A O 1
ATOM 1459 N N . GLU A 1 184 ? -16.851 -3.548 16.407 1.00 94.94 184 GLU A N 1
ATOM 1460 C CA . GLU A 1 184 ? -16.801 -2.805 15.143 1.00 94.94 184 GLU A CA 1
ATOM 1461 C C . GLU A 1 184 ? -15.372 -2.420 14.747 1.00 94.94 184 GLU A C 1
ATOM 1463 O O . GLU A 1 184 ? -14.971 -2.616 13.598 1.00 94.94 184 GLU A O 1
ATOM 1468 N N . LEU A 1 185 ? -14.574 -1.945 15.707 1.00 95.81 185 LEU A N 1
ATOM 1469 C CA . LEU A 1 185 ? -13.182 -1.564 15.486 1.00 95.81 185 LEU A CA 1
ATOM 1470 C C . LEU A 1 185 ? -12.364 -2.756 14.979 1.00 95.81 185 LEU A C 1
ATOM 1472 O O . LEU A 1 185 ? -11.662 -2.623 13.979 1.00 95.81 185 LEU A O 1
ATOM 1476 N N . THR A 1 186 ? -12.517 -3.937 15.586 1.00 95.56 186 THR A N 1
ATOM 1477 C CA . THR A 1 186 ? -11.830 -5.150 15.107 1.00 95.56 186 THR A CA 1
ATOM 1478 C C . THR A 1 186 ? -12.234 -5.544 13.683 1.00 95.56 186 THR A C 1
ATOM 1480 O O . THR A 1 186 ? -11.378 -5.930 12.887 1.00 95.56 186 THR A O 1
ATOM 1483 N N . VAL A 1 187 ? -13.511 -5.399 13.310 1.00 96.62 187 VAL A N 1
ATOM 1484 C CA . VAL A 1 187 ? -13.979 -5.652 11.934 1.00 96.62 187 VAL A CA 1
ATOM 1485 C C . VAL A 1 187 ? -13.372 -4.649 10.950 1.00 96.62 187 VAL A C 1
ATOM 1487 O O . VAL A 1 187 ? -12.935 -5.031 9.861 1.00 96.62 187 VAL A O 1
ATOM 1490 N N . VAL A 1 188 ? -13.319 -3.366 11.313 1.00 96.38 188 VAL A N 1
ATOM 1491 C C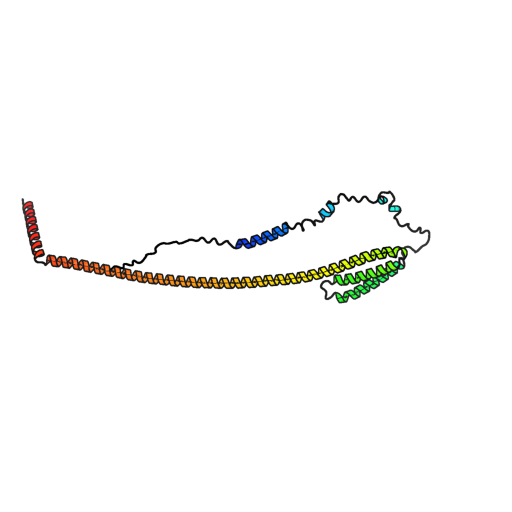A . VAL A 1 188 ? -12.708 -2.320 10.480 1.00 96.38 188 VAL A CA 1
ATOM 1492 C C . VAL A 1 188 ? -11.206 -2.556 10.317 1.00 96.38 188 VAL A C 1
ATOM 1494 O O . VAL A 1 188 ? -10.694 -2.455 9.201 1.00 96.38 188 VAL A O 1
ATOM 1497 N N . GLU A 1 189 ? -10.502 -2.931 11.384 1.00 96.06 189 GLU A N 1
ATOM 1498 C CA . GLU A 1 189 ? -9.082 -3.286 11.329 1.00 96.06 189 GLU A CA 1
ATOM 1499 C C . GLU A 1 189 ? -8.828 -4.477 10.405 1.00 96.06 189 GLU A C 1
ATOM 1501 O O . GLU A 1 189 ? -7.945 -4.406 9.551 1.00 96.06 189 GLU A O 1
ATOM 1506 N N . GLN A 1 190 ? -9.638 -5.535 10.495 1.00 96.31 190 GLN A N 1
ATOM 1507 C CA . GLN A 1 190 ? -9.535 -6.686 9.594 1.00 96.31 190 GLN A CA 1
ATOM 1508 C C . GLN A 1 190 ? -9.748 -6.292 8.128 1.00 96.31 190 GLN A C 1
ATOM 1510 O O . GLN A 1 190 ? -8.976 -6.701 7.259 1.00 96.31 190 GLN A O 1
ATOM 1515 N N . ARG A 1 191 ? -10.756 -5.456 7.838 1.00 96.69 191 ARG A N 1
ATOM 1516 C CA . ARG A 1 191 ? -10.999 -4.940 6.478 1.00 96.69 191 ARG A CA 1
ATOM 1517 C C . ARG A 1 191 ? -9.827 -4.107 5.971 1.00 96.69 191 ARG A C 1
ATOM 1519 O O . ARG A 1 191 ? -9.416 -4.268 4.824 1.00 96.69 191 ARG A O 1
ATOM 1526 N N . ARG A 1 192 ? -9.261 -3.251 6.825 1.00 97.19 192 ARG A N 1
ATOM 1527 C CA . ARG A 1 192 ? -8.082 -2.445 6.494 1.00 97.19 192 ARG A CA 1
ATOM 1528 C C . ARG A 1 192 ? -6.875 -3.328 6.189 1.00 97.19 192 ARG A C 1
ATOM 1530 O O . ARG A 1 192 ? -6.216 -3.099 5.182 1.00 97.19 192 ARG A O 1
ATOM 1537 N N . LEU A 1 193 ? -6.584 -4.319 7.031 1.00 97.50 193 LEU A N 1
ATOM 1538 C CA . LEU A 1 193 ? -5.469 -5.244 6.816 1.00 97.50 193 LEU A CA 1
ATOM 1539 C C . LEU A 1 193 ? -5.626 -6.003 5.496 1.00 97.50 193 LEU A C 1
ATOM 1541 O O . LEU A 1 193 ? -4.673 -6.076 4.726 1.00 97.50 193 LEU A O 1
ATOM 1545 N N . LYS A 1 194 ? -6.839 -6.481 5.198 1.00 97.88 194 LYS A N 1
ATOM 1546 C CA . LYS A 1 194 ? -7.144 -7.144 3.929 1.00 97.88 194 LYS A CA 1
ATOM 1547 C C . LYS A 1 194 ? -6.916 -6.222 2.725 1.00 97.88 194 LYS A C 1
ATOM 1549 O O . LYS A 1 194 ? -6.239 -6.619 1.788 1.00 97.88 194 LYS A O 1
ATOM 1554 N N . SER A 1 195 ? -7.406 -4.983 2.780 1.00 96.94 195 SER A N 1
ATOM 1555 C CA . SER A 1 195 ? -7.209 -4.001 1.704 1.00 96.94 195 SER A CA 1
ATOM 1556 C C . SER A 1 195 ? -5.732 -3.647 1.487 1.00 96.94 195 SER A C 1
ATOM 1558 O O . SER A 1 195 ? -5.297 -3.498 0.348 1.00 96.94 195 SER A O 1
ATOM 1560 N N . VAL A 1 196 ? -4.943 -3.541 2.562 1.00 98.00 196 VAL A N 1
ATOM 1561 C CA . VAL A 1 196 ? -3.494 -3.306 2.460 1.00 98.00 196 VAL A CA 1
ATOM 1562 C C . VAL A 1 196 ? -2.791 -4.494 1.810 1.00 98.00 196 VAL A C 1
ATOM 1564 O O . VAL A 1 196 ? -1.900 -4.291 0.989 1.00 98.00 196 VAL A O 1
ATOM 1567 N N . GLU A 1 197 ? -3.180 -5.719 2.158 1.00 97.75 197 GLU A N 1
ATOM 1568 C CA . GLU A 1 197 ? -2.600 -6.921 1.563 1.00 97.75 197 GLU A CA 1
ATOM 1569 C C . GLU A 1 197 ? -2.951 -7.043 0.075 1.00 97.75 197 GLU A C 1
ATOM 1571 O O . GLU A 1 197 ? -2.065 -7.260 -0.746 1.00 97.75 197 GLU A O 1
ATOM 1576 N N . GLU A 1 198 ? -4.208 -6.796 -0.299 1.00 97.94 198 GLU A N 1
ATOM 1577 C CA . GLU A 1 198 ? -4.641 -6.750 -1.703 1.00 97.94 198 GLU A CA 1
ATOM 1578 C C . GLU A 1 198 ? -3.861 -5.695 -2.501 1.00 97.94 198 GLU A C 1
ATOM 1580 O O . GLU A 1 198 ? -3.362 -5.982 -3.588 1.00 97.94 198 GLU A O 1
ATOM 1585 N N . ALA A 1 199 ? -3.674 -4.495 -1.940 1.00 96.94 199 ALA A N 1
ATOM 1586 C CA . ALA A 1 199 ? -2.869 -3.454 -2.573 1.00 96.94 199 ALA A CA 1
ATOM 1587 C C . ALA A 1 199 ? -1.410 -3.897 -2.769 1.00 96.94 199 ALA A C 1
ATOM 1589 O O . ALA A 1 199 ? -0.842 -3.685 -3.838 1.00 96.94 199 ALA A O 1
ATOM 1590 N N . ARG A 1 200 ? -0.804 -4.561 -1.777 1.00 97.75 200 ARG A N 1
ATOM 1591 C CA . ARG A 1 200 ? 0.564 -5.092 -1.893 1.00 97.75 200 ARG A CA 1
ATOM 1592 C C . ARG A 1 200 ? 0.677 -6.139 -2.990 1.00 97.75 200 ARG A C 1
ATOM 1594 O O . ARG A 1 200 ? 1.592 -6.053 -3.805 1.00 97.75 200 ARG A O 1
ATOM 1601 N N . VAL A 1 201 ? -0.250 -7.093 -3.033 1.00 98.12 201 VAL A N 1
ATOM 1602 C CA . VAL A 1 201 ? -0.277 -8.132 -4.069 1.00 98.12 201 VAL A CA 1
ATOM 1603 C C . VAL A 1 201 ? -0.400 -7.503 -5.457 1.00 98.12 201 VAL A C 1
ATOM 1605 O O . VAL A 1 201 ? 0.395 -7.838 -6.332 1.00 98.12 201 VAL A O 1
ATOM 1608 N N . ASN A 1 202 ? -1.307 -6.539 -5.635 1.00 98.06 202 ASN A N 1
ATOM 1609 C CA . ASN A 1 202 ? -1.493 -5.851 -6.914 1.00 98.06 202 ASN A CA 1
ATOM 1610 C C . ASN A 1 202 ? -0.238 -5.074 -7.334 1.00 98.06 202 ASN A C 1
ATOM 1612 O O . ASN A 1 202 ? 0.252 -5.268 -8.441 1.00 98.06 202 ASN A O 1
ATOM 1616 N N . THR A 1 203 ? 0.352 -4.276 -6.436 1.00 97.38 203 THR A N 1
ATOM 1617 C CA . THR A 1 203 ? 1.582 -3.522 -6.754 1.00 97.38 203 THR A CA 1
ATOM 1618 C C . THR A 1 203 ? 2.762 -4.433 -7.094 1.00 97.38 203 THR A C 1
ATOM 1620 O O . THR A 1 203 ? 3.547 -4.120 -7.985 1.00 97.38 203 THR A O 1
ATOM 1623 N N . ASN A 1 204 ? 2.887 -5.585 -6.428 1.00 98.00 204 ASN A N 1
ATOM 1624 C CA . ASN A 1 204 ? 3.921 -6.564 -6.751 1.00 98.00 204 ASN A CA 1
ATOM 1625 C C . ASN A 1 204 ? 3.671 -7.229 -8.110 1.00 98.00 204 ASN A C 1
ATOM 1627 O O . ASN A 1 204 ? 4.630 -7.483 -8.838 1.00 98.00 204 ASN A O 1
ATOM 1631 N N . ALA A 1 205 ? 2.410 -7.503 -8.457 1.00 97.94 205 ALA A N 1
ATOM 1632 C CA . ALA A 1 205 ? 2.049 -8.037 -9.765 1.00 97.94 205 ALA A CA 1
ATOM 1633 C C . ALA A 1 205 ? 2.406 -7.040 -10.878 1.00 97.94 205 ALA A C 1
ATOM 1635 O O . ALA A 1 205 ? 3.174 -7.404 -11.771 1.00 97.94 205 ALA A O 1
ATOM 1636 N N . GLU A 1 206 ? 1.969 -5.784 -10.754 1.00 98.00 206 GLU A N 1
ATOM 1637 C CA . GLU A 1 206 ? 2.277 -4.689 -11.689 1.00 98.00 206 GLU A CA 1
ATOM 1638 C C . GLU A 1 206 ? 3.789 -4.479 -11.842 1.00 98.00 206 GLU A C 1
ATOM 1640 O O . GLU A 1 206 ? 4.309 -4.383 -12.951 1.00 98.00 206 GLU A O 1
ATOM 1645 N N . LEU A 1 207 ? 4.532 -4.474 -10.732 1.00 97.94 207 LEU A N 1
ATOM 1646 C CA . LEU A 1 207 ? 5.986 -4.324 -10.759 1.00 97.94 207 LEU A CA 1
ATOM 1647 C C . LEU A 1 207 ? 6.678 -5.520 -11.426 1.00 97.94 207 LEU A C 1
ATOM 1649 O O . LEU A 1 207 ? 7.692 -5.346 -12.101 1.00 97.94 207 LEU A O 1
ATOM 1653 N N . SER A 1 208 ? 6.150 -6.734 -11.255 1.00 97.62 208 SER A N 1
ATOM 1654 C CA . SER A 1 208 ? 6.681 -7.920 -11.931 1.00 97.62 208 SER A CA 1
ATOM 1655 C C . SER A 1 208 ? 6.419 -7.899 -13.437 1.00 97.62 208 SER A C 1
ATOM 1657 O O . SER A 1 208 ? 7.263 -8.352 -14.202 1.00 97.62 208 SER A O 1
ATOM 1659 N N . GLU A 1 209 ? 5.272 -7.376 -13.866 1.00 98.12 209 GLU A N 1
ATOM 1660 C CA . GLU A 1 209 ? 4.922 -7.209 -15.277 1.00 98.12 209 GLU A CA 1
ATOM 1661 C C . GLU A 1 209 ? 5.802 -6.137 -15.921 1.00 98.12 209 GLU A C 1
ATOM 1663 O O . GLU A 1 209 ? 6.506 -6.424 -16.883 1.00 98.12 209 GLU A O 1
ATOM 1668 N N . ALA A 1 210 ? 5.913 -4.964 -15.291 1.00 97.94 210 ALA A N 1
ATOM 1669 C CA . ALA A 1 210 ? 6.780 -3.889 -15.766 1.00 97.94 210 ALA A CA 1
ATOM 1670 C C . ALA A 1 210 ? 8.255 -4.316 -15.880 1.00 97.94 210 ALA A C 1
ATOM 1672 O O . ALA A 1 210 ? 8.950 -3.906 -16.807 1.00 97.94 210 ALA A O 1
ATOM 1673 N N . ARG A 1 211 ? 8.751 -5.153 -14.956 1.00 98.31 211 ARG A N 1
ATOM 1674 C CA . ARG A 1 211 ? 10.107 -5.720 -15.055 1.00 98.31 211 ARG A CA 1
ATOM 1675 C C . ARG A 1 211 ? 10.266 -6.623 -16.273 1.00 98.31 211 ARG A C 1
ATOM 1677 O O . ARG A 1 211 ? 11.241 -6.455 -16.994 1.00 98.31 211 ARG A O 1
ATOM 1684 N N . ARG A 1 212 ? 9.310 -7.523 -16.521 1.00 98.31 212 ARG A N 1
ATOM 1685 C CA . ARG A 1 212 ? 9.336 -8.404 -17.699 1.00 98.31 212 ARG A CA 1
ATOM 1686 C C . ARG A 1 212 ? 9.309 -7.602 -18.999 1.00 98.31 212 ARG A C 1
ATOM 1688 O O . ARG A 1 212 ? 10.097 -7.885 -19.892 1.00 98.31 212 ARG A O 1
ATOM 1695 N N . ASP A 1 213 ? 8.477 -6.567 -19.074 1.00 98.12 213 ASP A N 1
ATOM 1696 C CA . ASP A 1 213 ? 8.402 -5.693 -20.249 1.00 98.12 213 ASP A CA 1
ATOM 1697 C C . ASP A 1 213 ? 9.724 -4.958 -20.507 1.00 98.12 213 ASP A C 1
ATOM 1699 O O . ASP A 1 213 ? 10.163 -4.822 -21.651 1.00 98.12 213 ASP A O 1
ATOM 1703 N N . LEU A 1 214 ? 10.376 -4.468 -19.448 1.00 97.94 214 LEU A N 1
ATOM 1704 C CA . LEU A 1 214 ? 11.677 -3.807 -19.561 1.00 97.94 214 LEU A CA 1
ATOM 1705 C C . LEU A 1 214 ? 12.782 -4.782 -19.973 1.00 97.94 214 LEU A C 1
ATOM 1707 O O . LEU A 1 214 ? 13.597 -4.432 -20.822 1.00 97.94 214 LEU A O 1
ATOM 1711 N N . GLU A 1 215 ? 12.795 -5.991 -19.410 1.00 98.38 215 GLU A N 1
ATOM 1712 C CA . GLU A 1 215 ? 13.721 -7.059 -19.800 1.00 98.38 215 GLU A CA 1
ATOM 1713 C C . GLU A 1 215 ? 13.539 -7.431 -21.276 1.00 98.38 215 GLU A C 1
ATOM 1715 O O . GLU A 1 215 ? 14.519 -7.511 -22.013 1.00 98.38 215 GLU A O 1
ATOM 1720 N N . GLN A 1 216 ? 12.296 -7.564 -21.744 1.00 98.50 216 GLN A N 1
ATOM 1721 C CA . GLN A 1 216 ? 12.012 -7.841 -23.150 1.00 98.50 216 GLN A CA 1
ATOM 1722 C C . GLN A 1 216 ? 12.507 -6.713 -24.067 1.00 98.50 216 GLN A C 1
ATOM 1724 O O . GLN A 1 216 ? 13.179 -6.977 -25.061 1.00 98.50 216 GLN A O 1
ATOM 1729 N N . ARG A 1 217 ? 12.234 -5.447 -23.729 1.00 98.06 217 ARG A N 1
ATOM 1730 C CA . ARG A 1 217 ? 12.709 -4.298 -24.521 1.00 98.06 217 ARG A CA 1
ATOM 1731 C C . ARG A 1 217 ? 14.228 -4.197 -24.561 1.00 98.06 217 ARG A C 1
ATOM 1733 O O . ARG A 1 217 ? 14.776 -3.733 -25.559 1.00 98.06 217 ARG A O 1
ATOM 1740 N N . LEU A 1 218 ? 14.890 -4.577 -23.470 1.00 98.31 218 LEU A N 1
ATOM 1741 C CA . LEU A 1 218 ? 16.342 -4.623 -23.393 1.00 98.31 218 LEU A CA 1
ATOM 1742 C C . LEU A 1 218 ? 16.881 -5.687 -24.351 1.00 98.31 218 LEU A C 1
ATOM 1744 O O . LEU A 1 218 ? 17.722 -5.352 -25.179 1.00 98.31 218 LEU A O 1
ATOM 1748 N N . LEU A 1 219 ? 16.328 -6.903 -24.328 1.00 98.56 219 LEU A N 1
ATOM 1749 C CA . LEU A 1 219 ? 16.704 -7.967 -25.266 1.00 98.56 219 LEU A CA 1
ATOM 1750 C C . LEU A 1 219 ? 16.480 -7.546 -26.726 1.00 98.56 219 LEU A C 1
ATOM 1752 O O . LEU A 1 219 ? 17.384 -7.650 -27.548 1.00 98.56 219 LEU A O 1
ATOM 1756 N N . GLU A 1 220 ? 15.321 -6.968 -27.047 1.00 98.38 220 GLU A N 1
ATOM 1757 C CA . GLU A 1 220 ? 15.027 -6.457 -28.394 1.00 98.38 220 GLU A CA 1
ATOM 1758 C C . GLU A 1 220 ? 15.979 -5.325 -28.825 1.00 98.38 220 GLU A C 1
ATOM 1760 O O . GLU A 1 220 ? 16.222 -5.113 -30.016 1.00 98.38 220 GLU A O 1
ATOM 1765 N N . ALA A 1 221 ? 16.484 -4.527 -27.881 1.00 97.88 221 ALA A N 1
ATOM 1766 C CA . ALA A 1 221 ? 17.472 -3.491 -28.163 1.00 97.88 221 ALA A CA 1
ATOM 1767 C C . ALA A 1 221 ? 18.870 -4.080 -28.385 1.00 97.88 221 ALA A C 1
ATOM 1769 O O . ALA A 1 221 ? 19.555 -3.641 -29.308 1.00 97.88 221 ALA A O 1
ATOM 1770 N N . GLU A 1 222 ? 19.264 -5.077 -27.593 1.00 98.38 222 GLU A N 1
ATOM 1771 C CA . GLU A 1 222 ? 20.525 -5.807 -27.749 1.00 98.38 222 GLU A CA 1
ATOM 1772 C C . GLU A 1 222 ? 20.579 -6.552 -29.087 1.00 98.38 222 GLU A C 1
ATOM 1774 O O . GLU A 1 222 ? 21.562 -6.428 -29.813 1.00 98.38 222 GLU A O 1
ATOM 1779 N N . GLU A 1 223 ? 19.500 -7.233 -29.480 1.00 98.38 223 GLU A N 1
ATOM 1780 C CA . GLU A 1 223 ? 19.404 -7.902 -30.784 1.00 98.38 223 GLU A CA 1
ATOM 1781 C C . GLU A 1 223 ? 19.524 -6.909 -31.947 1.00 98.38 223 GLU A C 1
ATOM 1783 O O . GLU A 1 223 ? 20.234 -7.157 -32.925 1.00 98.38 223 GLU A O 1
ATOM 1788 N N . ARG A 1 224 ? 18.871 -5.743 -31.842 1.00 98.19 224 ARG A N 1
ATOM 1789 C CA . ARG A 1 224 ? 18.994 -4.678 -32.850 1.00 98.19 224 ARG A CA 1
ATOM 1790 C C . ARG A 1 224 ? 20.403 -4.096 -32.911 1.00 98.19 224 ARG A C 1
ATOM 1792 O O . ARG A 1 224 ? 20.859 -3.779 -34.009 1.00 98.19 224 ARG A O 1
ATOM 1799 N N . ALA A 1 225 ? 21.067 -3.938 -31.768 1.00 97.94 225 ALA A N 1
ATOM 1800 C CA . ALA A 1 225 ? 22.445 -3.465 -31.707 1.00 97.94 225 ALA A CA 1
ATOM 1801 C C . ALA A 1 225 ? 23.400 -4.480 -32.352 1.00 97.94 225 ALA A C 1
ATOM 1803 O O . ALA A 1 225 ? 24.158 -4.100 -33.239 1.00 97.94 225 ALA A O 1
ATOM 1804 N N . ALA A 1 226 ? 23.280 -5.766 -32.013 1.00 98.31 226 ALA A N 1
ATOM 1805 C CA . ALA A 1 226 ? 24.075 -6.838 -32.612 1.00 98.31 226 ALA A CA 1
ATOM 1806 C C . ALA A 1 226 ? 23.888 -6.908 -34.138 1.00 98.31 226 ALA A C 1
ATOM 1808 O O . ALA A 1 226 ? 24.859 -6.922 -34.890 1.00 98.31 226 ALA A O 1
ATOM 1809 N N . ALA A 1 227 ? 22.643 -6.836 -34.620 1.00 98.31 227 ALA A N 1
ATOM 1810 C CA . ALA A 1 227 ? 22.364 -6.812 -36.056 1.00 98.31 227 ALA A CA 1
ATOM 1811 C C . ALA A 1 227 ? 22.940 -5.568 -36.760 1.00 98.31 227 ALA A C 1
ATOM 1813 O O . ALA A 1 227 ? 23.294 -5.630 -37.937 1.00 98.31 227 ALA A O 1
ATOM 1814 N N . ALA A 1 228 ? 23.012 -4.423 -36.076 1.00 98.06 228 ALA A N 1
ATOM 1815 C CA . ALA A 1 228 ? 23.648 -3.225 -36.615 1.00 98.06 228 ALA A CA 1
ATOM 1816 C C . ALA A 1 228 ? 25.179 -3.362 -36.661 1.00 98.06 228 ALA A C 1
ATOM 1818 O O . ALA A 1 228 ? 25.783 -2.962 -37.654 1.00 98.06 228 ALA A O 1
ATOM 1819 N N . GLU A 1 229 ? 25.794 -3.960 -35.638 1.00 98.06 229 GLU A N 1
ATOM 1820 C CA . GLU A 1 229 ? 27.232 -4.258 -35.613 1.00 98.06 229 GLU A CA 1
ATOM 1821 C C . GLU A 1 229 ? 27.635 -5.223 -36.730 1.00 98.06 229 GLU A C 1
ATOM 1823 O O . GLU A 1 229 ? 28.639 -4.992 -37.404 1.00 98.06 229 GLU A O 1
ATOM 1828 N N . ASP A 1 230 ? 26.832 -6.259 -36.981 1.00 98.38 230 ASP A N 1
ATOM 1829 C CA . ASP A 1 230 ? 27.073 -7.195 -38.080 1.00 98.38 230 ASP A CA 1
ATOM 1830 C C . ASP A 1 230 ? 27.011 -6.487 -39.441 1.00 98.38 230 ASP A C 1
ATOM 1832 O O . ASP A 1 230 ? 27.923 -6.636 -40.250 1.00 98.38 230 ASP A O 1
ATOM 1836 N N . ARG A 1 231 ? 26.020 -5.609 -39.662 1.00 98.12 231 ARG A N 1
ATOM 1837 C CA . ARG A 1 231 ? 25.938 -4.800 -40.896 1.00 98.12 231 ARG A CA 1
ATOM 1838 C C . ARG A 1 231 ? 27.131 -3.869 -41.077 1.00 98.12 231 ARG A C 1
ATOM 1840 O O . ARG A 1 231 ? 27.579 -3.674 -42.202 1.00 98.12 231 ARG A O 1
ATOM 1847 N N . ILE A 1 232 ? 27.624 -3.265 -39.994 1.00 97.88 232 ILE A N 1
ATOM 1848 C CA . ILE A 1 232 ? 28.826 -2.424 -40.045 1.00 97.88 232 ILE A CA 1
ATOM 1849 C C . ILE A 1 232 ? 30.030 -3.283 -40.430 1.00 97.88 232 ILE A C 1
ATOM 1851 O O . ILE A 1 232 ? 30.793 -2.889 -41.306 1.00 97.88 232 ILE A O 1
ATOM 1855 N N . ARG A 1 233 ? 30.174 -4.472 -39.835 1.00 98.44 233 ARG A N 1
ATOM 1856 C CA . ARG A 1 233 ? 31.270 -5.399 -40.144 1.00 98.44 233 ARG A CA 1
ATOM 1857 C C . ARG A 1 233 ? 31.254 -5.842 -41.609 1.00 98.44 233 ARG A C 1
ATOM 1859 O O . ARG A 1 233 ? 32.313 -5.871 -42.235 1.00 98.44 233 ARG A O 1
ATOM 1866 N N . ASP A 1 234 ? 30.077 -6.151 -42.147 1.00 98.19 234 ASP A N 1
ATOM 1867 C CA . ASP A 1 234 ? 29.904 -6.521 -43.554 1.00 9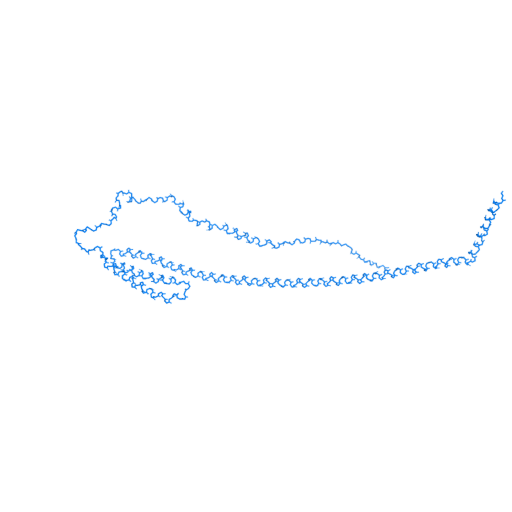8.19 234 ASP A CA 1
ATOM 1868 C C . ASP A 1 234 ? 30.252 -5.341 -44.475 1.00 98.19 234 ASP A C 1
ATOM 1870 O O . ASP A 1 234 ? 31.074 -5.483 -45.380 1.00 98.19 234 ASP A O 1
ATOM 1874 N N . ALA A 1 235 ? 29.742 -4.139 -44.180 1.00 97.62 235 ALA A N 1
ATOM 1875 C CA . ALA A 1 235 ? 30.062 -2.929 -44.939 1.00 97.62 235 ALA A CA 1
ATOM 1876 C C . ALA A 1 235 ? 31.561 -2.567 -44.883 1.00 97.62 235 ALA A C 1
ATOM 1878 O O . ALA A 1 235 ? 32.137 -2.112 -45.871 1.00 97.62 235 ALA A O 1
ATOM 1879 N N . GLU A 1 236 ? 32.229 -2.784 -43.747 1.00 98.06 236 GLU A N 1
ATOM 1880 C CA . GLU A 1 236 ? 33.680 -2.615 -43.610 1.00 98.06 236 GLU A CA 1
ATOM 1881 C C . GLU A 1 236 ? 34.474 -3.668 -44.396 1.00 98.06 236 GLU A C 1
ATOM 1883 O O . GLU A 1 236 ? 35.592 -3.395 -44.842 1.00 98.06 236 GLU A O 1
ATOM 1888 N N . ALA A 1 237 ? 33.947 -4.884 -44.558 1.00 98.38 237 ALA A N 1
ATOM 1889 C CA . ALA A 1 237 ? 34.546 -5.897 -45.421 1.00 98.38 237 ALA A CA 1
ATOM 1890 C C . ALA A 1 237 ? 34.424 -5.501 -46.898 1.00 98.38 237 ALA A C 1
ATOM 1892 O O . ALA A 1 237 ? 35.448 -5.422 -47.576 1.00 98.38 237 ALA A O 1
ATOM 1893 N N . GLU A 1 238 ? 33.226 -5.130 -47.353 1.00 97.88 238 GLU A N 1
ATOM 1894 C CA . GLU A 1 238 ? 32.983 -4.649 -48.720 1.00 97.88 238 GLU A CA 1
ATOM 1895 C C . GLU A 1 238 ? 33.838 -3.416 -49.052 1.00 97.88 238 GLU A C 1
ATOM 1897 O O . GLU A 1 238 ? 34.485 -3.356 -50.097 1.00 97.88 238 GLU A O 1
ATOM 1902 N N . ALA A 1 239 ? 33.927 -2.445 -48.135 1.00 97.06 239 ALA A N 1
ATOM 1903 C CA . ALA A 1 239 ? 34.757 -1.258 -48.325 1.00 97.06 239 ALA A CA 1
ATOM 1904 C C . ALA A 1 239 ? 36.255 -1.592 -48.432 1.00 97.06 239 ALA A C 1
ATOM 1906 O O . ALA A 1 239 ? 36.991 -0.909 -49.148 1.00 97.06 239 ALA A O 1
ATOM 1907 N N . ARG A 1 240 ? 36.733 -2.627 -47.727 1.00 98.25 240 ARG A N 1
ATOM 1908 C CA . ARG A 1 240 ? 38.121 -3.102 -47.851 1.00 98.25 240 ARG A CA 1
ATOM 1909 C C . ARG A 1 240 ? 38.364 -3.794 -49.186 1.00 98.25 240 ARG A C 1
ATOM 1911 O O . ARG A 1 240 ? 39.410 -3.561 -49.784 1.00 98.25 240 ARG A O 1
ATOM 1918 N N . GLU A 1 241 ? 37.422 -4.607 -49.649 1.00 98.12 241 GLU A N 1
ATOM 1919 C CA . GLU A 1 241 ? 37.504 -5.261 -50.958 1.00 98.12 241 GLU A CA 1
ATOM 1920 C C . GLU A 1 241 ? 37.515 -4.228 -52.089 1.00 98.12 241 GLU A C 1
ATOM 1922 O O . GLU A 1 241 ? 38.426 -4.246 -52.914 1.00 98.12 241 GLU A O 1
ATOM 1927 N N . ALA A 1 242 ? 36.606 -3.249 -52.051 1.00 97.00 242 ALA A N 1
ATOM 1928 C CA . ALA A 1 242 ? 36.552 -2.164 -53.029 1.00 97.00 242 ALA A CA 1
ATOM 1929 C C . ALA A 1 242 ? 37.851 -1.340 -53.071 1.00 97.00 242 ALA A C 1
ATOM 1931 O O . ALA A 1 242 ? 38.347 -1.021 -54.150 1.00 97.00 242 ALA A O 1
ATOM 1932 N N . ARG A 1 243 ? 38.452 -1.037 -51.909 1.00 98.12 243 ARG A N 1
ATOM 1933 C CA . ARG A 1 243 ? 39.762 -0.360 -51.848 1.00 98.12 243 ARG A CA 1
ATOM 1934 C C . ARG A 1 243 ? 40.877 -1.208 -52.453 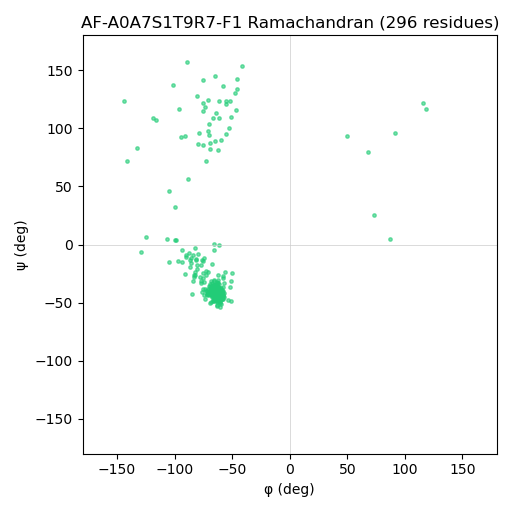1.00 98.12 243 ARG A C 1
ATOM 1936 O O . ARG A 1 243 ? 41.713 -0.680 -53.176 1.00 98.12 243 ARG A O 1
ATOM 1943 N N . ALA A 1 244 ? 40.887 -2.514 -52.191 1.00 98.19 244 ALA A N 1
ATOM 1944 C CA . ALA A 1 244 ? 41.877 -3.412 -52.777 1.00 98.19 244 ALA A CA 1
ATOM 1945 C C . ALA A 1 244 ? 41.722 -3.524 -54.306 1.00 98.19 244 ALA A C 1
ATOM 1947 O O . ALA A 1 244 ? 42.718 -3.647 -55.018 1.00 98.19 244 ALA A O 1
ATOM 1948 N N . GLU A 1 245 ? 40.495 -3.482 -54.828 1.00 97.69 245 GLU A N 1
ATOM 1949 C CA . GLU A 1 245 ? 40.231 -3.427 -56.270 1.00 97.69 245 GLU A CA 1
ATOM 1950 C C . GLU A 1 245 ? 40.674 -2.099 -56.891 1.00 97.69 245 GLU A C 1
ATOM 1952 O O . GLU A 1 245 ? 41.317 -2.109 -57.941 1.00 97.69 245 GLU A O 1
ATOM 1957 N N . GLU A 1 246 ? 40.400 -0.971 -56.228 1.00 96.75 246 GLU A N 1
ATOM 1958 C CA . GLU A 1 246 ? 40.872 0.352 -56.649 1.00 96.75 246 GLU A CA 1
ATOM 1959 C C . GLU A 1 246 ? 42.406 0.398 -56.715 1.00 96.75 246 GLU A C 1
ATOM 1961 O O . GLU A 1 246 ? 42.968 0.829 -57.721 1.00 96.75 246 GLU A O 1
ATOM 1966 N N . GLU A 1 247 ? 43.094 -0.121 -55.695 1.00 97.81 247 GLU A N 1
ATOM 1967 C CA . GLU A 1 247 ? 44.557 -0.216 -55.670 1.00 97.81 247 GLU A CA 1
ATOM 1968 C C . GLU A 1 247 ? 45.109 -1.061 -56.830 1.00 97.81 247 GLU A C 1
ATOM 1970 O O . GLU A 1 247 ? 46.087 -0.664 -57.466 1.00 97.81 247 GLU A O 1
ATOM 1975 N N . ARG A 1 248 ? 44.475 -2.197 -57.159 1.00 98.00 248 ARG A N 1
ATOM 1976 C CA . ARG A 1 248 ? 44.868 -3.022 -58.319 1.00 98.00 248 ARG A CA 1
ATOM 1977 C C . ARG A 1 248 ? 44.643 -2.290 -59.638 1.00 98.00 248 ARG A C 1
ATOM 1979 O O . ARG A 1 248 ? 45.528 -2.287 -60.488 1.00 98.00 248 ARG A O 1
ATOM 1986 N N . ALA A 1 249 ? 43.492 -1.641 -59.803 1.00 97.00 249 ALA A N 1
ATOM 1987 C CA . ALA A 1 249 ? 43.181 -0.879 -61.010 1.00 97.00 249 ALA A CA 1
ATOM 1988 C C . ALA A 1 249 ? 44.154 0.297 -61.211 1.00 97.00 249 ALA A C 1
ATOM 1990 O O . ALA A 1 249 ? 44.554 0.585 -62.340 1.00 97.00 249 ALA A O 1
ATOM 1991 N N . LEU A 1 250 ? 44.572 0.955 -60.123 1.00 97.81 250 LEU A N 1
ATOM 1992 C CA . LEU A 1 250 ? 45.600 1.996 -60.155 1.00 97.81 250 LEU A CA 1
ATOM 1993 C C . LEU A 1 250 ? 46.958 1.437 -60.594 1.00 97.81 250 LEU A C 1
ATOM 1995 O O . LEU A 1 250 ? 47.589 2.034 -61.465 1.00 97.81 250 LEU A O 1
ATOM 1999 N N . GLN A 1 251 ? 47.376 0.282 -60.067 1.00 97.56 251 GLN A N 1
ATOM 2000 C CA . GLN A 1 251 ? 48.613 -0.390 -60.489 1.00 97.56 251 GLN A CA 1
ATOM 2001 C C . GLN A 1 251 ? 48.581 -0.752 -61.980 1.00 97.56 251 GLN A C 1
ATOM 2003 O O . GLN A 1 251 ? 49.503 -0.412 -62.718 1.00 97.56 251 GLN A O 1
ATOM 2008 N N . GLU A 1 252 ? 47.493 -1.361 -62.458 1.00 97.62 252 GLU A N 1
ATOM 2009 C CA . GLU A 1 252 ? 47.324 -1.687 -63.880 1.00 97.62 252 GLU A CA 1
ATOM 2010 C C . GLU A 1 252 ? 47.356 -0.431 -64.764 1.00 97.62 252 GLU A C 1
ATOM 2012 O O . GLU A 1 252 ? 47.973 -0.418 -65.833 1.00 97.62 252 GLU A O 1
ATOM 2017 N N . TYR A 1 253 ? 46.717 0.656 -64.322 1.00 97.44 253 TYR A N 1
ATOM 2018 C CA . TYR A 1 253 ? 46.753 1.934 -65.026 1.00 97.44 253 TYR A CA 1
ATOM 2019 C C . TYR A 1 253 ? 48.171 2.516 -65.091 1.00 97.44 253 TYR A C 1
ATOM 2021 O O . TYR A 1 253 ? 48.584 3.009 -66.147 1.00 97.44 253 TYR A O 1
ATOM 2029 N N . GLU A 1 254 ? 48.927 2.459 -63.994 1.00 97.50 254 GLU A N 1
ATOM 2030 C CA . GLU A 1 254 ? 50.325 2.891 -63.948 1.00 97.50 254 GLU A CA 1
ATOM 2031 C C . GLU A 1 254 ? 51.190 2.069 -64.910 1.00 97.50 254 GLU A C 1
ATOM 2033 O O . GLU A 1 254 ? 51.879 2.653 -65.753 1.00 97.50 254 GLU A O 1
ATOM 2038 N N . GLU A 1 255 ? 51.074 0.740 -64.887 1.00 97.44 255 GLU A N 1
ATOM 2039 C CA . GLU A 1 255 ? 51.776 -0.163 -65.805 1.00 97.44 255 GLU A CA 1
ATOM 2040 C C . GLU A 1 255 ? 51.444 0.134 -67.277 1.00 97.44 255 GLU A C 1
ATOM 2042 O O . GLU A 1 255 ? 52.335 0.254 -68.129 1.00 97.44 255 GLU A O 1
ATOM 2047 N N . LEU A 1 256 ? 50.159 0.304 -67.605 1.00 96.75 256 LEU A N 1
ATOM 2048 C CA . LEU A 1 256 ? 49.717 0.659 -68.955 1.00 96.75 256 LEU A CA 1
ATOM 2049 C C . LEU A 1 256 ? 50.224 2.043 -69.372 1.00 96.75 256 LEU A C 1
ATOM 2051 O O . LEU A 1 256 ? 50.658 2.222 -70.513 1.00 96.75 256 LEU A O 1
ATOM 2055 N N . SER A 1 257 ? 50.209 3.019 -68.466 1.00 97.50 257 SER A N 1
ATOM 2056 C CA . SER A 1 257 ? 50.738 4.367 -68.695 1.00 97.50 257 SER A CA 1
ATOM 2057 C C . SER A 1 257 ? 52.236 4.332 -68.996 1.00 97.50 257 SER A C 1
ATOM 2059 O O . SER A 1 257 ? 52.697 4.963 -69.955 1.00 97.50 257 SER A O 1
ATOM 2061 N N . GLU A 1 258 ? 53.010 3.549 -68.244 1.00 97.25 258 GLU A N 1
ATOM 2062 C CA . GLU A 1 258 ? 54.429 3.323 -68.511 1.00 97.25 258 GLU A CA 1
ATOM 2063 C C . GLU A 1 258 ? 54.662 2.647 -69.860 1.00 97.25 258 GLU A C 1
ATOM 2065 O O . GLU A 1 258 ? 55.503 3.107 -70.641 1.00 97.25 258 GLU A O 1
ATOM 2070 N N . ARG A 1 259 ? 53.874 1.621 -70.188 1.00 96.56 259 ARG A N 1
ATOM 2071 C CA . ARG A 1 259 ? 53.943 0.928 -71.477 1.00 96.56 259 ARG A CA 1
ATOM 2072 C C . ARG A 1 259 ? 53.611 1.854 -72.645 1.00 96.56 259 ARG A C 1
ATOM 2074 O O . ARG A 1 259 ? 54.310 1.842 -73.654 1.00 96.56 259 ARG A O 1
ATOM 2081 N N . ILE A 1 260 ? 52.606 2.721 -72.508 1.00 96.31 260 ILE A N 1
ATOM 2082 C CA . ILE A 1 260 ? 52.283 3.753 -73.504 1.00 96.31 260 ILE A CA 1
ATOM 2083 C C . ILE A 1 260 ? 53.442 4.743 -73.645 1.00 96.31 260 ILE A C 1
ATOM 2085 O O . ILE A 1 260 ? 53.811 5.094 -74.767 1.00 96.31 260 ILE A O 1
ATOM 2089 N N . LYS A 1 261 ? 54.050 5.196 -72.540 1.00 96.38 261 LYS A N 1
ATOM 2090 C CA . LYS A 1 261 ? 55.229 6.081 -72.580 1.00 96.38 261 LYS A CA 1
ATOM 2091 C C . LYS A 1 261 ? 56.420 5.407 -73.267 1.00 96.38 261 LYS A C 1
ATOM 2093 O O . LYS A 1 261 ? 57.142 6.077 -74.003 1.00 96.38 261 LYS A O 1
ATOM 2098 N N . GLN A 1 262 ? 56.644 4.114 -73.033 1.00 95.06 262 GLN A N 1
ATOM 2099 C CA . GLN A 1 262 ? 57.670 3.318 -73.718 1.00 95.06 262 GLN A CA 1
ATOM 2100 C C . GLN A 1 262 ? 57.380 3.227 -75.219 1.00 95.06 262 GLN A C 1
ATOM 2102 O O . GLN A 1 262 ? 58.195 3.678 -76.013 1.00 95.06 262 GLN A O 1
ATOM 2107 N N . LEU A 1 263 ? 56.175 2.802 -75.607 1.00 93.88 263 LEU A N 1
ATOM 2108 C CA . LEU A 1 263 ? 55.767 2.729 -77.013 1.00 93.88 263 LEU A CA 1
ATOM 2109 C C . LEU A 1 263 ? 55.865 4.083 -77.724 1.00 93.88 263 LEU A C 1
ATOM 2111 O O . LEU A 1 263 ? 56.302 4.148 -78.868 1.00 93.88 263 LEU A O 1
ATOM 2115 N N . ARG A 1 264 ? 55.498 5.188 -77.061 1.00 92.75 264 ARG A N 1
ATOM 2116 C CA . ARG A 1 264 ? 55.680 6.541 -77.612 1.00 92.75 264 ARG A CA 1
ATOM 2117 C C . ARG A 1 264 ? 57.154 6.855 -77.861 1.00 92.75 264 ARG A C 1
ATOM 2119 O O . ARG A 1 264 ? 57.469 7.387 -78.923 1.00 92.75 264 ARG A O 1
ATOM 2126 N N . ARG A 1 265 ? 58.048 6.522 -76.922 1.00 90.31 265 ARG A N 1
ATOM 2127 C CA . ARG A 1 265 ? 59.503 6.666 -77.108 1.00 90.31 265 ARG A CA 1
ATOM 2128 C C . ARG A 1 265 ? 59.998 5.817 -78.276 1.00 90.31 265 ARG A C 1
ATOM 2130 O O . ARG A 1 265 ? 60.724 6.340 -79.117 1.00 90.31 265 ARG A O 1
ATOM 2137 N N . ASP A 1 266 ? 59.545 4.572 -78.374 1.00 89.94 266 ASP A N 1
ATOM 2138 C CA . ASP A 1 266 ? 59.924 3.655 -79.450 1.00 89.94 266 ASP A CA 1
ATOM 2139 C C . ASP A 1 266 ? 59.431 4.141 -80.814 1.00 89.94 266 ASP A C 1
ATOM 2141 O O . ASP A 1 266 ? 60.181 4.101 -81.782 1.00 89.94 266 ASP A O 1
ATOM 2145 N N . ILE A 1 267 ? 58.195 4.644 -80.915 1.00 90.31 267 ILE A N 1
ATOM 2146 C CA . ILE A 1 267 ? 57.647 5.208 -82.157 1.00 90.31 267 ILE A CA 1
ATOM 2147 C C . ILE A 1 267 ? 58.438 6.446 -82.571 1.00 90.31 267 ILE A C 1
ATOM 2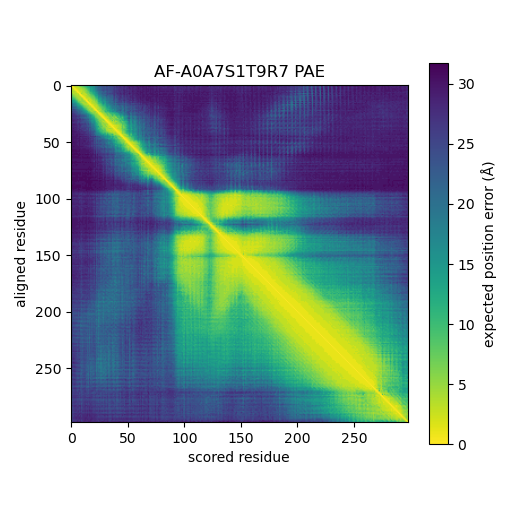149 O O . ILE A 1 267 ? 58.837 6.543 -83.729 1.00 90.31 267 ILE A O 1
ATOM 2153 N N . VAL A 1 268 ? 58.689 7.382 -81.649 1.00 88.19 268 VAL A N 1
ATOM 2154 C CA . VAL A 1 268 ? 59.483 8.580 -81.953 1.00 88.19 268 VAL A CA 1
ATOM 2155 C C . VAL A 1 268 ? 60.889 8.171 -82.393 1.00 88.19 268 VAL A C 1
ATOM 2157 O O . VAL A 1 268 ? 61.306 8.580 -83.473 1.00 88.19 268 VAL A O 1
ATOM 2160 N N . GLY A 1 269 ? 61.572 7.295 -81.652 1.00 83.44 269 GLY A N 1
ATOM 2161 C CA . GLY A 1 269 ? 62.916 6.808 -81.987 1.00 83.44 269 GLY A CA 1
ATOM 2162 C C . GLY A 1 269 ? 62.991 5.996 -83.287 1.00 83.44 269 GLY A C 1
ATOM 2163 O O . GLY A 1 269 ? 63.967 6.105 -84.027 1.00 83.44 269 GLY A O 1
ATOM 2164 N N . ASN A 1 270 ? 61.954 5.219 -83.613 1.00 80.50 270 ASN A N 1
ATOM 2165 C CA . ASN A 1 270 ? 61.906 4.410 -84.833 1.00 80.50 270 ASN A CA 1
ATOM 2166 C C . ASN A 1 270 ? 61.371 5.165 -86.056 1.00 80.50 270 ASN A C 1
ATOM 2168 O O . ASN A 1 270 ? 61.625 4.732 -87.185 1.00 80.50 270 ASN A O 1
ATOM 2172 N N . SER A 1 271 ? 60.662 6.279 -85.858 1.00 83.94 271 SER A N 1
ATOM 2173 C CA . SER A 1 271 ? 60.149 7.109 -86.945 1.00 83.94 271 SER A CA 1
ATOM 2174 C C . SER A 1 271 ? 61.287 7.742 -87.750 1.00 83.94 271 SER A C 1
ATOM 2176 O O . SER A 1 271 ? 62.326 8.128 -87.216 1.00 83.94 271 SER A O 1
ATOM 2178 N N . THR A 1 272 ? 61.082 7.882 -89.060 1.00 68.00 272 THR A N 1
ATOM 2179 C CA . THR A 1 272 ? 62.039 8.512 -89.989 1.00 68.00 272 THR A CA 1
ATOM 2180 C C . THR A 1 272 ? 62.388 9.950 -89.592 1.00 68.00 272 THR A C 1
ATOM 2182 O O . THR A 1 272 ? 63.507 10.395 -89.829 1.00 68.00 272 THR A O 1
ATOM 2185 N N . TRP A 1 273 ? 61.465 10.645 -88.922 1.00 63.47 273 TRP A N 1
ATOM 2186 C CA . TRP A 1 273 ? 61.673 11.981 -88.364 1.00 63.47 273 TRP A CA 1
ATOM 2187 C C . TRP A 1 273 ? 62.540 11.971 -87.100 1.00 63.47 273 TRP A C 1
ATOM 2189 O O . TRP A 1 273 ? 63.445 12.794 -86.992 1.00 63.47 273 TRP A O 1
ATOM 2199 N N . GLY A 1 274 ? 62.326 11.032 -86.172 1.00 69.94 274 GLY A N 1
ATOM 2200 C CA . GLY A 1 274 ? 63.161 10.910 -84.973 1.00 69.94 274 GLY A CA 1
ATOM 2201 C C . GLY A 1 274 ? 64.573 10.405 -85.267 1.00 69.94 274 GLY A C 1
ATOM 2202 O O . GLY A 1 274 ? 65.525 10.917 -84.687 1.00 69.94 274 GLY A O 1
ATOM 2203 N N . LYS A 1 275 ? 64.741 9.496 -86.238 1.00 73.75 275 LYS A N 1
ATOM 2204 C CA . LYS A 1 275 ? 66.070 9.071 -86.717 1.00 73.75 275 LYS A CA 1
ATOM 2205 C C . LYS A 1 275 ? 66.840 10.223 -87.361 1.00 73.75 275 LYS A C 1
ATOM 2207 O O . LYS A 1 275 ? 67.996 10.436 -87.018 1.00 73.75 275 LYS A O 1
ATOM 2212 N N . ALA A 1 276 ? 66.187 11.010 -88.219 1.00 67.75 276 ALA A N 1
ATOM 2213 C CA . ALA A 1 276 ? 66.801 12.184 -88.841 1.00 67.75 276 ALA A CA 1
ATOM 2214 C C . ALA A 1 276 ? 67.149 13.292 -87.824 1.00 67.75 276 ALA A C 1
ATOM 2216 O O . ALA A 1 276 ? 68.121 14.024 -88.018 1.00 67.75 276 ALA A O 1
ATOM 2217 N N . LEU A 1 277 ? 66.371 13.434 -86.743 1.00 70.50 277 LEU A N 1
ATOM 2218 C CA . LEU A 1 277 ? 66.661 14.374 -85.656 1.00 70.50 277 LEU A CA 1
ATOM 2219 C C . LEU A 1 277 ? 67.832 13.889 -84.787 1.00 70.50 277 LEU A C 1
ATOM 2221 O O . LEU A 1 277 ? 68.764 14.654 -84.560 1.00 70.50 277 LEU A O 1
ATOM 2225 N N . ALA A 1 278 ? 67.834 12.616 -84.386 1.00 72.38 278 ALA A N 1
ATOM 2226 C CA . ALA A 1 278 ? 68.922 12.004 -83.624 1.00 72.38 278 ALA A CA 1
ATOM 2227 C C . ALA A 1 278 ? 70.247 12.004 -84.407 1.00 72.38 278 ALA A C 1
ATOM 2229 O O . ALA A 1 278 ? 71.303 12.247 -83.835 1.00 72.38 278 ALA A O 1
ATOM 2230 N N . GLU A 1 279 ? 70.205 11.801 -85.726 1.00 73.69 279 GLU A N 1
ATOM 2231 C CA . GLU A 1 279 ? 71.375 11.890 -86.606 1.00 73.69 279 GLU A CA 1
ATOM 2232 C C . GLU A 1 279 ? 71.911 13.331 -86.703 1.00 73.69 279 GLU A C 1
ATOM 2234 O O . GLU A 1 279 ? 73.124 13.549 -86.672 1.00 73.69 279 GLU A O 1
ATOM 2239 N N . LYS A 1 280 ? 71.026 14.342 -86.720 1.00 74.06 280 LYS A N 1
ATOM 2240 C CA . LYS A 1 280 ? 71.413 15.762 -86.631 1.00 74.06 280 LYS A CA 1
ATOM 2241 C C . LYS A 1 280 ? 71.995 16.134 -85.265 1.00 74.06 280 LYS A C 1
ATOM 2243 O O . LYS A 1 280 ? 72.987 16.862 -85.219 1.00 74.06 280 LYS A O 1
ATOM 2248 N N . GLU A 1 281 ? 71.409 15.652 -84.171 1.00 76.62 281 GLU A N 1
ATOM 2249 C CA . GLU A 1 281 ? 71.904 15.878 -82.807 1.00 76.62 281 GLU A CA 1
ATOM 2250 C C . GLU A 1 281 ? 73.248 15.179 -82.573 1.00 76.62 281 GLU A C 1
ATOM 2252 O O . GLU A 1 281 ? 74.175 15.805 -82.064 1.00 76.62 281 GLU A O 1
ATOM 2257 N N . ALA A 1 282 ? 73.409 13.936 -83.034 1.00 76.12 282 ALA A N 1
ATOM 2258 C CA . ALA A 1 282 ? 74.677 13.210 -83.003 1.00 76.12 282 ALA A CA 1
ATOM 2259 C C . ALA A 1 282 ? 75.754 13.908 -83.849 1.00 76.12 282 ALA A C 1
ATOM 2261 O O . ALA A 1 282 ? 76.892 14.056 -83.404 1.00 76.12 282 ALA A O 1
ATOM 2262 N N . ALA A 1 283 ? 75.401 14.419 -85.034 1.00 74.75 283 ALA A N 1
ATOM 2263 C CA . ALA A 1 283 ? 76.312 15.211 -85.859 1.00 74.75 283 ALA A CA 1
ATOM 2264 C C . ALA A 1 283 ? 76.709 16.545 -85.194 1.00 74.75 283 ALA A C 1
ATOM 2266 O O . ALA A 1 283 ? 77.845 17.001 -85.343 1.00 74.75 283 ALA A O 1
ATOM 2267 N N . HIS A 1 284 ? 75.802 17.178 -84.444 1.00 76.06 284 HIS A N 1
ATOM 2268 C CA . HIS A 1 284 ? 76.087 18.388 -83.670 1.00 76.06 284 HIS A CA 1
ATOM 2269 C C . HIS A 1 284 ? 76.966 18.094 -82.442 1.00 76.06 284 HIS A C 1
ATOM 2271 O O . HIS A 1 284 ? 77.943 18.802 -82.201 1.00 76.06 284 HIS A O 1
ATOM 2277 N N . ALA A 1 285 ? 76.684 17.016 -81.707 1.00 75.25 285 ALA A N 1
ATOM 2278 C CA . ALA A 1 285 ? 77.485 16.564 -80.572 1.00 75.25 285 ALA A CA 1
ATOM 2279 C C . ALA A 1 285 ? 78.903 16.153 -80.997 1.00 75.25 285 ALA A C 1
ATOM 2281 O O . ALA A 1 285 ? 79.869 16.556 -80.355 1.00 75.25 285 ALA A O 1
ATOM 2282 N N . ALA A 1 286 ? 79.059 15.448 -82.122 1.00 76.06 286 ALA A N 1
ATOM 2283 C CA . ALA A 1 286 ? 80.373 15.100 -82.664 1.00 76.06 286 ALA A CA 1
ATOM 2284 C C . ALA A 1 286 ? 81.165 16.343 -83.108 1.00 76.06 286 ALA A C 1
ATOM 2286 O O . ALA A 1 286 ? 82.379 16.405 -82.918 1.00 76.06 286 ALA A O 1
ATOM 2287 N N . LYS A 1 287 ? 80.489 17.373 -83.641 1.00 76.75 287 LYS A N 1
ATOM 2288 C CA . LYS A 1 287 ? 81.111 18.681 -83.918 1.00 76.75 287 LYS A CA 1
ATOM 2289 C C . LYS A 1 287 ? 81.578 19.392 -82.644 1.00 76.75 287 LYS A C 1
ATOM 2291 O O . LYS A 1 287 ? 82.643 20.001 -82.669 1.00 76.75 287 LYS A O 1
ATOM 2296 N N . MET A 1 288 ? 80.813 19.321 -81.554 1.00 78.12 288 MET A N 1
ATOM 2297 C CA . MET A 1 288 ? 81.196 19.907 -80.260 1.00 78.12 288 MET A CA 1
ATOM 2298 C C . MET A 1 288 ? 82.345 19.136 -79.596 1.00 78.12 288 MET A C 1
ATOM 2300 O O . MET A 1 288 ? 83.296 19.755 -79.135 1.00 78.12 288 MET A O 1
ATOM 2304 N N . ALA A 1 289 ? 82.311 17.801 -79.618 1.00 75.12 289 ALA A N 1
ATOM 2305 C CA . ALA A 1 289 ? 83.390 16.958 -79.103 1.00 75.12 289 ALA A CA 1
ATOM 2306 C C . ALA A 1 289 ? 84.696 17.152 -79.888 1.00 75.12 289 ALA A C 1
ATOM 2308 O O . ALA A 1 289 ? 85.766 17.209 -79.295 1.00 75.12 289 ALA A O 1
ATOM 2309 N N . LYS A 1 290 ? 84.612 17.329 -81.214 1.00 74.44 290 LYS A N 1
ATOM 2310 C CA . LYS A 1 290 ? 85.775 17.667 -82.040 1.00 74.44 290 LYS A CA 1
ATOM 2311 C C . LYS A 1 290 ? 86.347 19.047 -81.697 1.00 74.44 290 LYS A C 1
ATOM 2313 O O . LYS A 1 290 ? 87.554 19.170 -81.578 1.00 74.44 290 LYS A O 1
ATOM 2318 N N . LYS A 1 291 ? 85.496 20.055 -81.469 1.00 74.31 291 LYS A N 1
ATOM 2319 C CA . LYS A 1 291 ? 85.940 21.377 -80.991 1.00 74.31 291 LYS A CA 1
ATOM 2320 C C . LYS A 1 291 ? 86.658 21.314 -79.640 1.00 74.31 291 LYS A C 1
ATOM 2322 O O . LYS A 1 291 ? 87.662 21.988 -79.486 1.00 74.31 291 LYS A O 1
ATOM 2327 N N . LEU A 1 292 ? 86.161 20.511 -78.700 1.00 71.94 292 LEU A N 1
ATOM 2328 C CA . LEU A 1 292 ? 86.793 20.329 -77.388 1.00 71.94 292 LEU A CA 1
ATOM 2329 C C . LEU A 1 292 ? 88.122 19.564 -77.487 1.00 71.94 292 LEU A C 1
ATOM 2331 O O . LEU A 1 292 ? 89.091 19.944 -76.844 1.00 71.94 292 LEU A O 1
ATOM 2335 N N . ALA A 1 293 ? 88.202 18.537 -78.337 1.00 70.19 293 ALA A N 1
ATOM 2336 C CA . ALA A 1 293 ? 89.454 17.820 -78.588 1.00 70.19 293 ALA A CA 1
ATOM 2337 C C . ALA A 1 293 ? 90.506 18.696 -79.298 1.00 70.19 293 ALA A C 1
ATOM 2339 O O . ALA A 1 293 ? 91.695 18.572 -79.019 1.00 70.19 293 ALA A O 1
ATOM 2340 N N . ASP A 1 294 ? 90.071 19.596 -80.185 1.00 67.06 294 ASP A N 1
ATOM 2341 C CA . ASP A 1 294 ? 90.940 20.581 -80.838 1.00 67.06 294 ASP A CA 1
ATOM 2342 C C . ASP A 1 294 ? 91.372 21.711 -79.865 1.00 67.06 294 ASP A C 1
ATOM 2344 O O . ASP A 1 294 ? 92.410 22.329 -80.088 1.00 67.06 294 ASP A O 1
ATOM 2348 N N . GLU A 1 295 ? 90.629 21.964 -78.775 1.00 68.06 295 GLU A N 1
ATOM 2349 C CA . GLU A 1 295 ? 91.007 22.889 -77.685 1.00 68.06 295 GLU A CA 1
ATOM 2350 C C . GLU A 1 295 ? 91.936 22.254 -76.630 1.00 68.06 295 GLU A C 1
ATOM 2352 O O . GLU A 1 295 ? 92.733 22.970 -76.035 1.00 68.06 295 GLU A O 1
ATOM 2357 N N . GLU A 1 296 ? 91.887 20.936 -76.399 1.00 63.94 296 GLU A N 1
ATOM 2358 C CA . GLU A 1 296 ? 92.807 20.240 -75.472 1.00 63.94 296 GLU A CA 1
ATOM 2359 C C . GLU A 1 296 ? 94.180 19.905 -76.094 1.00 63.94 296 GLU A C 1
ATOM 2361 O O . GLU A 1 296 ? 95.119 19.556 -75.377 1.00 63.94 296 GLU A O 1
ATOM 2366 N N . ALA A 1 297 ? 94.314 20.002 -77.421 1.00 55.59 297 ALA A N 1
ATOM 2367 C CA . ALA A 1 297 ? 95.546 19.708 -78.160 1.00 55.59 297 ALA A CA 1
ATOM 2368 C C . ALA A 1 297 ? 96.387 20.953 -78.529 1.00 55.59 297 ALA A C 1
ATOM 2370 O O . ALA A 1 297 ? 97.403 20.807 -79.219 1.00 55.59 297 ALA A O 1
ATOM 2371 N N . GLY A 1 298 ? 95.980 22.153 -78.096 1.00 49.62 298 GLY A N 1
ATOM 2372 C CA . GLY A 1 298 ? 96.687 23.428 -78.300 1.00 49.62 298 GLY A CA 1
ATOM 2373 C C . GLY A 1 298 ? 97.118 24.071 -76.990 1.00 49.62 298 GLY A C 1
ATOM 2374 O O . GLY A 1 298 ? 98.210 24.682 -76.987 1.00 49.62 298 GLY A O 1
#

Solvent-accessible surface area (backbone atoms only — not comparable to full-atom values): 17599 Å² total; per-residue (Å²): 136,87,86,86,84,79,85,81,82,85,76,85,89,79,85,76,81,73,79,75,80,71,79,69,75,74,63,63,63,55,57,56,55,51,50,54,56,51,51,59,74,64,44,78,76,75,78,73,77,52,75,72,55,74,70,62,76,53,77,81,66,70,74,70,70,58,72,66,77,71,44,91,63,47,69,62,78,71,47,77,79,72,78,84,80,84,78,77,86,95,63,93,81,71,71,56,71,67,58,57,50,42,51,52,50,31,53,54,37,40,53,51,28,53,66,64,34,62,81,62,46,82,80,47,99,57,44,66,60,62,42,49,53,46,41,49,49,25,53,49,54,36,50,48,56,52,44,72,71,39,77,88,57,28,71,61,52,50,57,52,48,53,53,50,51,50,54,48,52,52,51,51,50,52,50,50,51,50,53,51,53,51,53,52,49,53,53,52,50,53,52,49,54,50,54,52,50,51,50,50,54,50,54,51,50,53,52,53,50,56,48,50,54,51,52,51,54,48,51,58,48,51,53,53,48,51,57,49,51,51,52,49,53,52,53,54,48,52,54,50,52,54,50,54,50,51,55,50,52,50,52,52,49,50,52,51,51,50,50,51,53,48,51,50,50,50,50,45,57,69,32,74,66,38,43,56,46,51,52,50,50,50,52,49,51,52,53,51,52,48,51,52,55,59,60,76,73,110

InterPro domains:
  IPR032755 Translin-associated factor X-interacting protein 1, N-terminal [PF15739] (129-220)

Nearest PDB structures (foldseek):
  3ja6-assembly1_I  TM=4.833E-01  e=9.596E+00  Escherichia coli

Mean predicted aligned error: 18.68 Å